Protein AF-A0A9P1CQZ3-F1 (afdb_monomer)

Radius of gyration: 23.87 Å; Cα contacts (8 Å, |Δi|>4): 248; chains: 1; bounding box: 68×45×66 Å

Secondary structure (DSSP, 8-state):
------PPPPPPHHHHHHHH-TTSPPPP-HHHHHHHHHHHHHHTSTTHHHHHHHHHHHHHHHHSHHHHHHHHHHTSTTS-HHHHHHHHT--PPP-GGG-HHHHHHHHHHHGGGHHHHHHH--HHHHHH--S-TTS-----HHHHHHHHHHHHHHH-HHHHHHHHHHHHHHHHHHHHHHHHHSBTTB-HHHHHH---HHHHHHHHHHHHS-TTTT--HHHHHTTHHHHHHHHHHHHHHHHHHHHHHHS-HHHHHHHHHHHHHHHHHHHHHHHHHTGGGGSTTHHHHHHHHHH-

Organism: NCBI:txid2562237

pLDDT: mean 90.15, std 11.29, range [42.38, 98.69]

Nearest PDB structures (foldseek):
  2cmr-assembly1_A  TM=1.757E-01  e=7.231E+00  Human immunodeficiency virus 1

Sequence (292 aa):
MQADVWEPAAASEDDRTSKLFPNAFRISGLKHVCDNLCGSILAGLPQWSDLLPQLQSLDILLSAITWRERFVALCLSDRSMEDRNKVLKWGGESLTGLRWQVVSAFCREVLPFEQLLRSSWNTNRYLTAGPDSKKAFLLEETSKVHVQRISKLMASDYAWASIAMVALLSGDSDALGSWAEGCPCHPSSDIEKIVSFRAKRQAKQNAKECVFKCCRAPELACGHGLKHVVVRLVSHRATFAPYVAKAPAAKRSELLSSWEAACTKLFGHIYAKLGYWRELPWVLCTLVLFLG

Mean predicted aligned error: 6.04 Å

Foldseek 3Di:
DDDPDDDPDPDPPVVVVCVVCVPDDDAPQLLVLLQVLLVVLLVPAPCNVVLVLLLLLVLCCQVPQVNQVLLLVQQVVVPDPVLNVLSNPRPQARCPPVRLLSLLRSLQSCLVCLVVLLVRDDLCRSQPDDVDPPDRPPCPPVNVVSSVSNNVCSPALLSNLSSLLSNLLSCLSVVLSVQLQWFPVLGVVVLVPDPDPVVSVVSVVCRVVDPRGNVCLLCLLVCVSLVSSVVSLVVSVVVSVVSLVPHDPVCSVSSVVSSVSSSCSSSVSSCVSSVCCVDPPNVVVNVVVVVD

Solvent-accessible surface area (backbone atoms only — not comparable to full-atom values): 16545 Å² total; per-residue (Å²): 138,82,80,84,78,80,74,77,78,78,77,52,70,69,64,57,52,44,70,78,42,75,86,59,85,87,74,80,60,60,39,62,53,29,57,54,48,48,44,53,47,49,73,67,37,90,62,36,80,70,43,50,65,28,51,52,26,43,37,47,40,52,64,36,66,70,48,30,52,49,43,43,60,48,35,35,65,90,51,55,71,66,62,42,45,57,56,74,62,52,76,70,66,64,64,73,87,68,46,54,70,42,51,30,50,35,34,52,66,47,56,85,42,44,68,61,51,41,78,33,65,42,71,64,44,64,74,67,64,51,101,47,81,85,60,70,77,82,70,48,73,70,51,54,55,33,52,52,33,35,52,53,45,56,72,28,45,52,53,50,28,50,40,49,51,48,21,48,58,38,49,52,34,52,50,51,21,53,56,47,54,29,26,81,92,52,47,66,72,60,51,68,69,44,80,49,66,67,58,31,52,48,51,53,49,53,48,70,71,37,91,49,45,49,61,39,62,65,46,50,58,73,40,48,59,59,53,54,50,54,58,47,54,56,52,44,49,63,67,45,46,66,36,46,68,64,18,55,75,92,49,33,64,57,53,52,51,50,50,52,51,42,51,51,50,54,51,51,52,52,50,60,73,54,45,60,40,78,33,89,69,45,39,56,60,49,52,55,69,74,77,110

Structure (mmCIF, N/CA/C/O backbone):
data_AF-A0A9P1CQZ3-F1
#
_entry.id   AF-A0A9P1CQZ3-F1
#
loop_
_atom_site.group_PDB
_atom_site.id
_atom_site.type_symbol
_atom_site.label_atom_id
_atom_site.label_alt_id
_atom_site.label_comp_id
_atom_site.label_asym_id
_atom_site.lab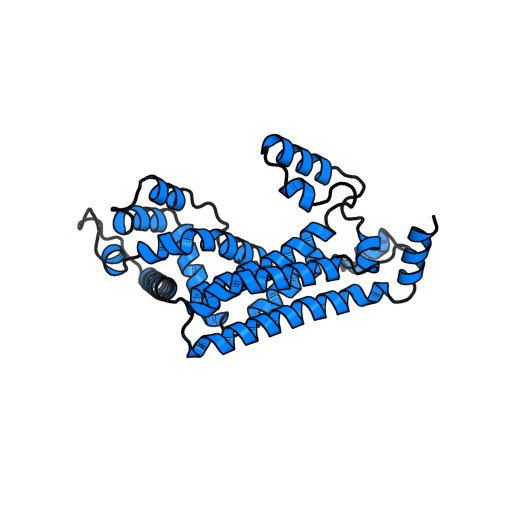el_entity_id
_atom_site.label_seq_id
_atom_site.pdbx_PDB_ins_code
_atom_site.Cartn_x
_atom_site.Cartn_y
_atom_site.Cartn_z
_atom_site.occupancy
_atom_site.B_iso_or_equiv
_atom_site.auth_seq_id
_atom_site.auth_comp_id
_atom_site.auth_asym_id
_atom_site.auth_atom_id
_atom_site.pdbx_PDB_model_num
ATOM 1 N N . MET A 1 1 ? -40.051 8.332 -36.885 1.00 46.19 1 MET A N 1
ATOM 2 C CA . MET A 1 1 ? -38.710 8.363 -37.504 1.00 46.19 1 MET A CA 1
ATOM 3 C C . MET A 1 1 ? -37.745 8.914 -36.468 1.00 46.19 1 MET A C 1
ATOM 5 O O . MET A 1 1 ? -37.743 10.114 -36.242 1.00 46.19 1 MET A O 1
ATOM 9 N N . GLN A 1 2 ? -37.031 8.038 -35.761 1.00 42.38 2 GLN A N 1
ATOM 10 C CA . GLN A 1 2 ? -35.882 8.427 -34.940 1.00 42.38 2 GLN A CA 1
ATOM 11 C C . GLN A 1 2 ? -34.656 8.363 -35.851 1.00 42.38 2 GLN A C 1
ATOM 13 O O . GLN A 1 2 ? -34.467 7.366 -36.541 1.00 42.38 2 GLN A O 1
ATOM 18 N N . ALA A 1 3 ? -33.906 9.459 -35.929 1.00 56.69 3 ALA A N 1
ATOM 1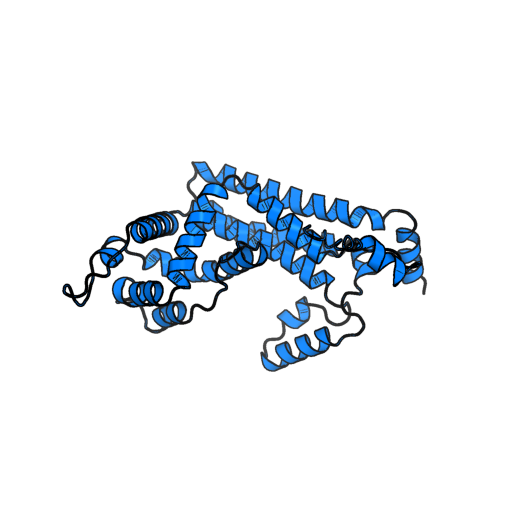9 C CA . ALA A 1 3 ? -32.655 9.504 -36.668 1.00 56.69 3 ALA A CA 1
ATOM 20 C C . ALA A 1 3 ? -31.572 8.834 -35.815 1.00 56.69 3 ALA A C 1
ATOM 22 O O . ALA A 1 3 ? -31.279 9.313 -34.719 1.00 56.69 3 ALA A O 1
ATOM 23 N N . ASP A 1 4 ? -31.011 7.733 -36.313 1.00 58.69 4 ASP A N 1
ATOM 24 C CA . ASP A 1 4 ? -29.812 7.117 -35.748 1.00 58.69 4 ASP A CA 1
ATOM 25 C C . ASP A 1 4 ? -28.651 8.108 -35.862 1.00 58.69 4 ASP A C 1
ATOM 27 O O . ASP A 1 4 ? -28.178 8.436 -36.954 1.00 58.69 4 ASP A O 1
ATOM 31 N N . VAL A 1 5 ? -28.209 8.619 -34.716 1.00 64.69 5 VAL A N 1
ATOM 32 C CA . VAL A 1 5 ? -26.985 9.409 -34.612 1.00 64.69 5 VAL A CA 1
ATOM 33 C C . VAL A 1 5 ? -25.824 8.422 -34.648 1.00 64.69 5 VAL A C 1
ATOM 35 O O . VAL A 1 5 ? -25.563 7.714 -33.679 1.00 64.69 5 VAL A O 1
ATOM 38 N N . TRP A 1 6 ? -25.144 8.347 -35.790 1.00 65.75 6 TRP A N 1
ATOM 39 C CA . TRP A 1 6 ? -23.925 7.559 -35.929 1.00 65.75 6 TRP A CA 1
ATOM 40 C C . TRP A 1 6 ? -22.788 8.256 -35.174 1.00 65.75 6 TRP A C 1
ATOM 42 O O . TRP A 1 6 ? -22.202 9.221 -35.666 1.00 65.75 6 TRP A O 1
ATOM 52 N N . GLU A 1 7 ? -22.485 7.789 -33.962 1.00 60.22 7 GLU A N 1
ATOM 53 C CA . GLU A 1 7 ? -21.254 8.177 -33.276 1.00 60.22 7 GLU A CA 1
ATOM 54 C C . GLU A 1 7 ? -20.067 7.457 -33.936 1.00 60.22 7 GLU A C 1
ATOM 56 O O . GLU A 1 7 ? -20.041 6.221 -33.980 1.00 60.22 7 GLU A O 1
ATOM 61 N N . PRO A 1 8 ? -19.076 8.189 -34.480 1.00 65.00 8 PRO A N 1
ATOM 62 C CA . PRO A 1 8 ? -17.890 7.565 -35.039 1.00 65.00 8 PRO A CA 1
ATOM 63 C C . PRO A 1 8 ? -17.145 6.828 -33.926 1.00 65.00 8 PRO A C 1
ATOM 65 O O . PRO A 1 8 ? -16.844 7.401 -32.877 1.00 65.00 8 PRO A O 1
ATOM 68 N N . ALA A 1 9 ? -16.839 5.551 -34.165 1.00 72.06 9 ALA A N 1
ATOM 69 C CA . ALA A 1 9 ? -16.063 4.738 -33.241 1.00 72.06 9 ALA A CA 1
ATOM 70 C C . ALA A 1 9 ? -14.761 5.470 -32.896 1.00 72.06 9 ALA A C 1
ATOM 72 O O . ALA A 1 9 ? -13.983 5.826 -33.786 1.00 72.06 9 ALA A O 1
ATOM 73 N N . ALA A 1 10 ? -14.542 5.726 -31.605 1.00 66.25 10 ALA A N 1
ATOM 74 C CA . ALA A 1 10 ? -13.329 6.374 -31.137 1.00 66.25 10 ALA A CA 1
ATOM 75 C C . ALA A 1 10 ? -12.116 5.587 -31.654 1.00 66.25 10 ALA A C 1
ATOM 77 O O . ALA A 1 10 ? -11.981 4.393 -31.379 1.00 66.25 10 ALA A O 1
ATOM 78 N N . ALA A 1 11 ? -11.256 6.248 -32.433 1.00 65.62 11 ALA A N 1
ATOM 79 C CA . ALA A 1 11 ? -10.021 5.646 -32.917 1.00 65.62 11 ALA A CA 1
ATOM 80 C C . ALA A 1 11 ? -9.235 5.082 -31.725 1.00 65.62 11 ALA A C 1
ATOM 82 O O . ALA A 1 11 ? -9.088 5.765 -30.705 1.00 65.62 11 ALA A O 1
ATOM 83 N N . SER A 1 12 ? -8.744 3.845 -31.847 1.00 77.31 12 SER A N 1
ATOM 84 C CA . SER A 1 12 ? -7.963 3.214 -30.784 1.00 77.31 12 SER A CA 1
ATOM 85 C C . SER A 1 12 ? -6.744 4.079 -30.440 1.00 77.31 12 SER A C 1
ATOM 87 O O . SER A 1 12 ? -6.181 4.756 -31.306 1.00 77.31 12 SER A O 1
ATOM 89 N N . GLU A 1 13 ? -6.311 4.079 -29.174 1.00 68.12 13 GLU A N 1
ATOM 90 C CA . GLU A 1 13 ? -5.087 4.795 -28.769 1.00 68.12 13 GLU A CA 1
ATOM 91 C C . GLU A 1 13 ? -3.880 4.395 -29.632 1.00 68.12 13 GLU A C 1
ATOM 93 O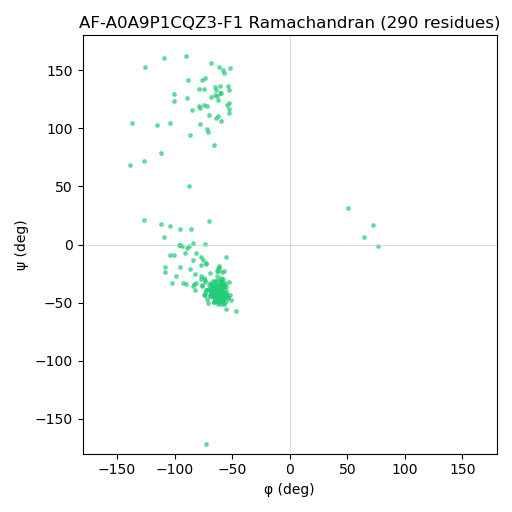 O . GLU A 1 13 ? -3.030 5.230 -29.951 1.00 68.12 13 GLU A O 1
ATOM 98 N N . ASP A 1 14 ? -3.854 3.144 -30.094 1.00 70.75 14 ASP A N 1
ATOM 99 C CA . ASP A 1 14 ? -2.837 2.635 -31.005 1.00 70.75 14 ASP A CA 1
ATOM 100 C C . ASP A 1 14 ? -2.787 3.376 -32.344 1.00 70.75 14 ASP A C 1
ATOM 102 O O . ASP A 1 14 ? -1.683 3.638 -32.830 1.00 70.75 14 ASP A O 1
ATOM 106 N N . ASP A 1 15 ? -3.939 3.754 -32.906 1.00 76.50 15 ASP A N 1
ATOM 107 C CA . ASP A 1 15 ? -4.033 4.486 -34.175 1.00 76.50 15 ASP A CA 1
ATOM 108 C C . ASP A 1 15 ? -3.704 5.980 -34.015 1.00 76.50 15 ASP A C 1
ATOM 110 O O . ASP A 1 15 ? -3.203 6.639 -34.927 1.00 76.50 15 ASP A O 1
ATOM 114 N N . ARG A 1 16 ? -3.931 6.542 -32.823 1.00 71.69 16 ARG A N 1
ATOM 115 C CA . ARG A 1 16 ? -3.538 7.928 -32.517 1.00 71.69 16 ARG A CA 1
ATOM 116 C C . ARG A 1 16 ? -2.028 8.054 -32.332 1.00 71.69 16 ARG A C 1
ATOM 118 O O . ARG A 1 16 ? -1.422 9.002 -32.827 1.00 71.69 16 ARG A O 1
ATOM 125 N N . THR A 1 17 ? -1.415 7.095 -31.643 1.00 70.19 17 THR A N 1
ATOM 126 C CA . THR A 1 17 ? 0.014 7.149 -31.302 1.00 70.19 17 THR A CA 1
ATOM 127 C C . THR A 1 17 ? 0.904 6.814 -32.502 1.00 70.19 17 THR A C 1
ATOM 129 O O . THR A 1 17 ? 1.963 7.418 -32.664 1.00 70.19 17 THR A O 1
ATOM 132 N N . SER A 1 18 ? 0.468 5.901 -33.384 1.00 74.38 18 SER A N 1
ATOM 133 C CA . SER A 1 18 ? 1.173 5.583 -34.641 1.00 74.38 18 SER A CA 1
ATOM 134 C C . SER A 1 18 ? 1.273 6.785 -35.584 1.00 74.38 18 SER A C 1
ATOM 136 O O . SER A 1 18 ? 2.289 6.939 -36.255 1.00 74.38 18 SER A O 1
ATOM 138 N N . LYS A 1 19 ? 0.260 7.659 -35.612 1.00 79.62 19 LYS A N 1
ATOM 139 C CA . LYS A 1 19 ? 0.247 8.853 -36.472 1.00 79.62 19 LYS A CA 1
ATOM 140 C C . LYS A 1 19 ? 1.192 9.952 -35.991 1.00 79.62 19 LYS A C 1
ATOM 142 O O . LYS A 1 19 ? 1.742 10.671 -36.817 1.00 79.62 19 LYS A O 1
ATOM 147 N N . LEU A 1 20 ? 1.391 10.084 -34.676 1.00 78.56 20 LEU A N 1
ATOM 148 C CA . LEU A 1 20 ? 2.258 11.122 -34.104 1.00 78.56 20 LEU A CA 1
ATOM 149 C C . LEU A 1 20 ? 3.747 10.791 -34.253 1.00 78.56 20 LEU A C 1
ATOM 151 O O . LEU A 1 20 ? 4.553 11.691 -34.474 1.00 78.56 20 LEU A O 1
ATOM 155 N N . PHE A 1 21 ? 4.111 9.510 -34.152 1.00 81.69 21 PHE A N 1
ATOM 156 C CA . PHE A 1 21 ? 5.505 9.068 -34.199 1.00 81.69 21 PHE A CA 1
ATOM 157 C C . PHE A 1 21 ? 5.660 7.792 -35.041 1.00 81.69 21 PHE A C 1
ATOM 159 O O . PHE A 1 21 ? 5.968 6.729 -34.497 1.00 81.69 21 PHE A O 1
ATOM 166 N N . PRO A 1 22 ? 5.469 7.873 -36.371 1.00 82.38 22 PRO A N 1
ATOM 167 C CA . PRO A 1 22 ? 5.405 6.694 -37.241 1.00 82.38 22 PRO A CA 1
ATOM 168 C C . PRO A 1 22 ? 6.703 5.876 -37.269 1.00 82.38 22 PRO A C 1
ATOM 170 O O . PRO A 1 22 ? 6.667 4.681 -37.541 1.00 82.38 22 PRO A O 1
ATOM 173 N N . ASN A 1 23 ? 7.834 6.504 -36.939 1.00 84.69 23 ASN A N 1
ATOM 174 C CA . ASN A 1 23 ? 9.157 5.878 -36.940 1.00 84.69 23 ASN A CA 1
ATOM 175 C C . ASN A 1 23 ? 9.731 5.666 -35.527 1.00 84.69 23 ASN A C 1
ATOM 177 O O . ASN A 1 23 ? 10.899 5.309 -35.396 1.00 84.69 23 ASN A O 1
ATOM 181 N N . ALA A 1 24 ? 8.960 5.929 -34.465 1.00 85.31 24 ALA A N 1
ATOM 182 C CA . ALA A 1 24 ? 9.444 5.734 -33.101 1.00 85.31 24 ALA A CA 1
ATOM 183 C C . ALA A 1 24 ? 9.186 4.308 -32.615 1.00 85.31 24 ALA A C 1
ATOM 185 O O . ALA A 1 24 ? 8.119 3.730 -32.834 1.00 85.31 24 ALA A O 1
ATOM 186 N N . PHE A 1 25 ? 10.146 3.765 -31.871 1.00 83.44 25 PHE A N 1
ATOM 187 C CA . PHE A 1 25 ? 9.940 2.507 -31.176 1.00 83.44 25 PHE A CA 1
ATOM 188 C C . PHE A 1 25 ? 9.037 2.698 -29.955 1.00 83.44 25 PHE A C 1
ATOM 190 O O . PHE A 1 25 ? 9.226 3.606 -29.144 1.00 83.44 25 PHE A O 1
ATOM 197 N N . ARG A 1 26 ? 8.052 1.810 -29.806 1.00 84.44 26 ARG A N 1
ATOM 198 C CA . ARG A 1 26 ? 7.082 1.861 -28.709 1.00 84.44 26 ARG A CA 1
ATOM 199 C C . ARG A 1 26 ? 7.633 1.176 -27.466 1.00 84.44 26 ARG A C 1
ATOM 201 O O . ARG A 1 26 ? 7.838 -0.032 -27.464 1.00 84.44 26 ARG A O 1
ATOM 208 N N . ILE A 1 27 ? 7.825 1.942 -26.397 1.00 85.88 27 ILE A N 1
ATOM 209 C CA . ILE A 1 27 ? 8.244 1.426 -25.092 1.00 85.88 27 ILE A CA 1
ATOM 210 C C . ILE A 1 27 ? 7.019 1.331 -24.185 1.00 85.88 27 ILE A C 1
ATOM 212 O O . ILE A 1 27 ? 6.280 2.301 -24.025 1.00 85.88 27 ILE A O 1
ATOM 216 N N . SER A 1 28 ? 6.815 0.172 -23.558 1.00 87.12 28 SER A N 1
ATOM 217 C CA . SER A 1 28 ? 5.777 0.031 -22.534 1.00 87.12 28 SER A CA 1
ATOM 218 C C . SER A 1 28 ? 6.108 0.903 -21.322 1.00 87.12 28 SER A C 1
ATOM 220 O O . SER A 1 28 ? 7.197 0.804 -20.757 1.00 87.12 28 SER A O 1
ATOM 222 N N . GLY A 1 29 ? 5.155 1.727 -20.883 1.00 90.75 29 GLY A N 1
ATOM 223 C CA . GLY A 1 29 ? 5.311 2.532 -19.673 1.00 90.75 29 GLY A CA 1
ATOM 224 C C . GLY A 1 29 ? 5.430 1.642 -18.435 1.00 90.75 29 GLY A C 1
ATOM 225 O O . GLY A 1 29 ? 4.446 1.033 -18.013 1.00 90.75 29 GLY A O 1
ATOM 226 N N . LEU A 1 30 ? 6.622 1.573 -17.833 1.00 92.94 30 LEU A N 1
ATOM 227 C CA . LEU A 1 30 ? 6.886 0.655 -16.719 1.00 92.94 30 LEU A CA 1
ATOM 228 C C . LEU A 1 30 ? 5.991 0.925 -15.503 1.00 92.94 30 LEU A C 1
ATOM 230 O O . LEU A 1 30 ? 5.545 -0.019 -14.865 1.00 92.94 30 LEU A O 1
ATOM 234 N N . LYS A 1 31 ? 5.650 2.184 -15.218 1.00 92.19 31 LYS A N 1
ATOM 235 C CA . LYS A 1 31 ? 4.700 2.501 -14.144 1.00 92.19 31 LYS A CA 1
ATOM 236 C C . LYS A 1 31 ? 3.334 1.859 -14.359 1.00 92.19 31 LYS A C 1
ATOM 238 O O . LYS A 1 31 ? 2.815 1.226 -13.453 1.00 92.19 31 LYS A O 1
ATOM 243 N N . HIS A 1 32 ? 2.785 1.963 -15.566 1.00 91.69 32 HIS A N 1
ATOM 244 C CA . HIS A 1 32 ? 1.506 1.334 -15.887 1.00 91.69 32 HIS A CA 1
ATOM 245 C C . HIS A 1 32 ? 1.580 -0.195 -15.748 1.00 91.69 32 HIS A C 1
ATOM 247 O O . HIS A 1 32 ? 0.652 -0.826 -15.245 1.00 91.69 32 HIS A O 1
ATOM 253 N N . VAL A 1 33 ? 2.712 -0.797 -16.135 1.00 93.25 33 VAL A N 1
ATOM 254 C CA . VAL A 1 33 ? 2.971 -2.225 -15.895 1.00 93.25 33 VAL A CA 1
ATOM 255 C C . VAL A 1 33 ? 2.970 -2.538 -14.395 1.00 93.25 33 VAL A C 1
ATOM 257 O O . VAL A 1 33 ? 2.303 -3.491 -13.998 1.00 93.25 33 VAL A O 1
ATOM 260 N N . CYS A 1 34 ? 3.666 -1.748 -13.572 1.00 93.75 34 CYS A N 1
ATOM 261 C CA . CYS A 1 34 ? 3.703 -1.916 -12.118 1.00 93.75 34 CYS A CA 1
ATOM 262 C C . CYS A 1 34 ? 2.311 -1.807 -11.489 1.00 93.75 34 CYS A C 1
ATOM 264 O O . CYS A 1 34 ? 1.936 -2.680 -10.712 1.00 93.75 34 CYS A O 1
ATOM 266 N N . ASP A 1 35 ? 1.540 -0.783 -11.850 1.00 91.00 35 ASP A N 1
ATOM 267 C CA . ASP A 1 35 ? 0.212 -0.521 -11.290 1.00 91.00 35 ASP A CA 1
ATOM 268 C C . ASP A 1 35 ? -0.745 -1.695 -11.550 1.00 91.00 35 ASP A C 1
ATOM 270 O O . ASP A 1 35 ? -1.374 -2.216 -10.623 1.00 91.00 35 ASP A O 1
ATOM 274 N N . ASN A 1 36 ? -0.795 -2.172 -12.798 1.00 92.50 36 ASN A N 1
ATOM 275 C CA . ASN A 1 36 ? -1.641 -3.302 -13.191 1.00 92.50 36 ASN A CA 1
ATOM 276 C C . ASN A 1 36 ? -1.191 -4.616 -12.549 1.00 92.50 36 ASN A C 1
ATOM 278 O O . ASN A 1 36 ? -2.011 -5.416 -12.091 1.00 92.50 36 ASN A O 1
ATOM 282 N N . LEU A 1 37 ? 0.121 -4.850 -12.524 1.00 93.69 37 LEU A N 1
ATOM 283 C CA . LEU A 1 37 ? 0.703 -6.050 -11.943 1.00 93.69 37 LEU A CA 1
ATOM 284 C C . LEU A 1 37 ? 0.417 -6.133 -10.450 1.00 93.69 37 LEU A C 1
ATOM 286 O O . LEU A 1 37 ? 0.019 -7.183 -9.953 1.00 93.69 37 LEU A O 1
ATOM 290 N N . CYS A 1 38 ? 0.594 -5.022 -9.747 1.00 93.75 38 CYS A N 1
ATOM 291 C CA . CYS A 1 38 ? 0.379 -4.966 -8.320 1.00 93.75 38 CYS A CA 1
ATOM 292 C C . CYS A 1 38 ? -1.093 -5.268 -7.995 1.00 93.75 38 CYS A C 1
ATOM 294 O O . CYS A 1 38 ? -1.356 -6.206 -7.242 1.00 93.75 38 CYS A O 1
ATOM 296 N N . GLY A 1 39 ? -2.046 -4.627 -8.686 1.00 93.56 39 GLY A N 1
ATOM 297 C CA . GLY A 1 39 ? -3.473 -4.945 -8.555 1.00 93.56 39 GLY A CA 1
ATOM 298 C C . GLY A 1 39 ? -3.794 -6.433 -8.772 1.00 93.56 39 GLY A C 1
ATOM 299 O O . GLY A 1 39 ? -4.501 -7.034 -7.963 1.00 93.56 39 GLY A O 1
ATOM 300 N N . SER A 1 40 ? -3.218 -7.055 -9.807 1.00 95.19 40 SER A N 1
ATOM 301 C CA . SER A 1 40 ? -3.392 -8.489 -10.098 1.00 95.19 40 SER A CA 1
ATOM 302 C C . SER A 1 40 ? -2.815 -9.403 -9.009 1.00 95.19 40 SER A C 1
ATOM 304 O O . SER A 1 40 ? -3.463 -10.364 -8.587 1.00 95.19 40 SER A O 1
ATOM 306 N N . ILE A 1 41 ? -1.613 -9.095 -8.509 1.00 95.19 41 ILE A N 1
ATOM 307 C CA . ILE A 1 41 ? -0.957 -9.877 -7.452 1.00 95.19 41 ILE A CA 1
ATOM 308 C C . ILE A 1 41 ? -1.829 -9.924 -6.204 1.00 95.19 41 ILE A C 1
ATOM 310 O O . ILE A 1 41 ? -1.986 -10.988 -5.611 1.00 95.19 41 ILE A O 1
ATOM 314 N N . LEU A 1 42 ? -2.403 -8.788 -5.821 1.00 92.38 42 LEU A N 1
ATOM 315 C CA . LEU A 1 42 ? -3.065 -8.660 -4.530 1.00 92.38 42 LEU A CA 1
ATOM 316 C C . LEU A 1 42 ? -4.493 -9.157 -4.568 1.00 92.38 42 LEU A C 1
ATOM 318 O O . LEU A 1 42 ? -4.921 -9.796 -3.616 1.00 92.38 42 LEU A O 1
ATOM 322 N N . ALA A 1 43 ? -5.188 -8.956 -5.689 1.00 94.69 43 ALA A N 1
ATOM 323 C CA . ALA A 1 43 ? -6.453 -9.631 -5.939 1.00 94.69 43 ALA A CA 1
ATOM 324 C C . ALA A 1 43 ? -6.293 -11.163 -5.906 1.00 94.69 43 ALA A C 1
ATOM 326 O O . ALA A 1 43 ? -7.223 -11.868 -5.529 1.00 94.69 43 ALA A O 1
ATOM 327 N N . GLY A 1 44 ? -5.108 -11.672 -6.265 1.00 96.31 44 GLY A N 1
ATOM 328 C CA . GLY A 1 44 ? -4.762 -13.091 -6.198 1.00 96.31 44 GLY A CA 1
ATOM 329 C C . GLY A 1 44 ? -4.271 -13.589 -4.834 1.00 96.31 44 GLY A C 1
ATOM 330 O O . GLY A 1 44 ? -3.900 -14.760 -4.739 1.00 96.31 44 GLY A O 1
ATOM 331 N N . LEU A 1 45 ? -4.217 -12.745 -3.799 1.00 96.62 45 LEU A N 1
ATOM 332 C CA . LEU A 1 45 ? -3.814 -13.173 -2.461 1.00 96.62 45 LEU A CA 1
ATOM 333 C C . LEU A 1 45 ? -4.972 -13.891 -1.742 1.00 96.62 45 LEU A C 1
ATOM 335 O O . LEU A 1 45 ? -6.074 -13.342 -1.700 1.00 96.62 45 LEU A O 1
ATOM 339 N N . PRO A 1 46 ? -4.742 -15.056 -1.100 1.00 97.06 46 PRO A N 1
ATOM 340 C CA . PRO A 1 46 ? -5.804 -15.826 -0.437 1.00 97.06 46 PRO A CA 1
ATOM 341 C C . PRO A 1 46 ? -6.607 -15.034 0.601 1.00 97.06 46 PRO A C 1
ATOM 343 O O . PRO A 1 46 ? -7.814 -15.197 0.730 1.00 97.06 46 PRO A O 1
ATOM 346 N N . GLN A 1 47 ? -5.941 -14.141 1.325 1.00 96.62 47 GLN A N 1
ATOM 347 C CA . GLN A 1 47 ? -6.535 -13.326 2.380 1.00 96.62 47 GLN A CA 1
ATOM 348 C C . GLN A 1 47 ? -7.277 -12.080 1.883 1.00 96.62 47 GLN A C 1
ATOM 350 O O . GLN A 1 47 ? -7.879 -11.367 2.688 1.00 96.62 47 GLN A O 1
ATOM 355 N N . TRP A 1 48 ? -7.202 -11.756 0.589 1.00 96.38 48 TRP A N 1
ATOM 356 C CA . TRP A 1 48 ? -7.691 -10.476 0.076 1.00 96.38 48 TRP A CA 1
ATOM 357 C C . TRP A 1 48 ? -9.203 -10.308 0.238 1.00 96.38 48 TRP A C 1
ATOM 359 O O . TRP A 1 48 ? -9.659 -9.250 0.677 1.00 96.38 48 TRP A O 1
ATOM 369 N N . SER A 1 49 ? -9.971 -11.363 -0.050 1.00 96.31 49 SER A N 1
ATOM 370 C CA . SER A 1 49 ? -11.436 -11.360 0.058 1.00 96.31 49 SER A CA 1
ATOM 371 C C . SER A 1 49 ? -11.920 -11.034 1.471 1.00 96.31 49 SER A C 1
ATOM 373 O O . SER A 1 49 ? -12.911 -10.325 1.638 1.00 96.31 49 SER A O 1
ATOM 375 N N . ASP A 1 50 ? -11.196 -11.507 2.485 1.00 97.31 50 ASP A N 1
ATOM 376 C CA . ASP A 1 50 ? -11.518 -11.269 3.891 1.00 97.31 50 ASP A CA 1
ATOM 377 C C . ASP A 1 50 ? -10.989 -9.923 4.389 1.00 97.31 50 ASP A C 1
ATOM 379 O O . ASP A 1 50 ? -11.605 -9.288 5.253 1.00 97.31 50 ASP A O 1
ATOM 383 N N . LEU A 1 51 ? -9.833 -9.494 3.880 1.00 97.88 51 LEU A N 1
ATOM 384 C CA . LEU A 1 51 ? -9.159 -8.276 4.310 1.00 97.88 51 LEU A CA 1
ATOM 385 C C . LEU A 1 51 ? -9.846 -7.016 3.775 1.00 97.88 51 LEU A C 1
ATOM 387 O O . LEU A 1 51 ? -10.022 -6.055 4.525 1.00 97.88 51 LEU A O 1
ATOM 391 N N . LEU A 1 52 ? -10.252 -7.004 2.504 1.00 97.25 52 LEU A N 1
ATOM 392 C CA . LEU A 1 52 ? -10.771 -5.800 1.853 1.00 97.25 52 LEU A CA 1
ATOM 393 C C . LEU A 1 52 ? -11.998 -5.194 2.576 1.00 97.25 52 LEU A C 1
ATOM 395 O O . LEU A 1 52 ? -11.971 -3.996 2.867 1.00 97.25 52 LEU A O 1
ATOM 399 N N . PRO A 1 53 ? -13.028 -5.964 2.980 1.00 97.75 53 PRO A N 1
ATOM 400 C CA . PRO A 1 53 ? -14.157 -5.412 3.738 1.00 97.75 53 PRO A CA 1
ATOM 401 C C . PRO A 1 53 ? -13.765 -4.843 5.113 1.00 97.75 53 PRO A C 1
ATOM 403 O O . PRO A 1 53 ? -14.436 -3.945 5.638 1.00 97.75 53 PRO A O 1
ATOM 406 N N . GLN A 1 54 ? -12.691 -5.361 5.719 1.00 98.31 54 GLN A N 1
ATOM 407 C CA . GLN A 1 54 ? -12.152 -4.851 6.982 1.00 98.31 54 GLN A CA 1
ATOM 408 C C . GLN A 1 54 ? -11.425 -3.523 6.763 1.00 98.31 54 GLN A C 1
ATOM 410 O O . GLN A 1 54 ? -11.674 -2.579 7.510 1.00 98.31 54 GLN A O 1
ATOM 415 N N . LEU A 1 55 ? -10.616 -3.421 5.702 1.00 98.12 55 LEU A N 1
ATOM 416 C CA . LEU A 1 55 ? -9.973 -2.171 5.287 1.00 98.12 55 LEU A CA 1
ATOM 417 C C . LEU A 1 55 ? -11.000 -1.080 4.978 1.00 98.12 55 LEU A C 1
ATOM 419 O O . LEU A 1 55 ? -10.852 0.033 5.461 1.00 98.12 55 LEU A O 1
ATOM 423 N N . GLN A 1 56 ? -12.079 -1.403 4.262 1.00 97.50 56 GLN A N 1
ATOM 424 C CA . GLN A 1 56 ? -13.164 -0.452 3.990 1.00 9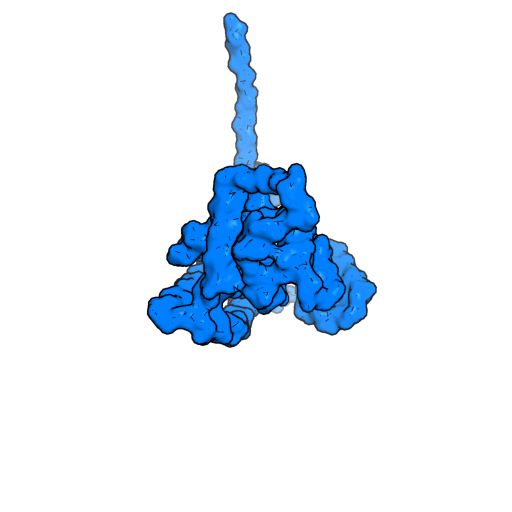7.50 56 GLN A CA 1
ATOM 425 C C . GLN A 1 56 ? -13.842 0.043 5.273 1.00 97.50 56 GLN A C 1
ATOM 427 O O . GLN A 1 56 ? -14.148 1.222 5.404 1.00 97.50 56 GLN A O 1
ATOM 432 N N . SER A 1 57 ? -14.059 -0.843 6.250 1.00 97.88 57 SER A N 1
ATOM 433 C CA . SER A 1 57 ? -14.619 -0.436 7.548 1.00 97.88 57 SER A CA 1
ATOM 434 C C . SER A 1 57 ? -13.646 0.442 8.338 1.00 97.88 57 SER A C 1
ATOM 436 O O . SER A 1 57 ? -14.070 1.389 8.995 1.00 97.88 57 SER A O 1
ATOM 438 N N . LEU A 1 58 ? -12.343 0.156 8.253 1.00 98.25 58 LEU A N 1
ATOM 439 C CA . LEU A 1 58 ? -11.314 0.991 8.863 1.00 98.25 58 LEU A CA 1
ATOM 440 C C . LEU A 1 58 ? -11.202 2.359 8.176 1.00 98.25 58 LEU A C 1
ATOM 442 O O . LEU A 1 58 ? -11.046 3.363 8.862 1.00 98.25 58 LEU A O 1
ATOM 446 N N . ASP A 1 59 ? -11.338 2.419 6.851 1.00 97.94 59 ASP A N 1
ATOM 447 C CA . ASP A 1 59 ? -11.404 3.682 6.114 1.00 97.94 59 ASP A CA 1
ATOM 448 C C . ASP A 1 59 ? -12.605 4.516 6.560 1.00 97.94 59 ASP A C 1
ATOM 450 O O . ASP A 1 59 ? -12.444 5.685 6.882 1.00 97.94 59 ASP A O 1
ATOM 454 N N . ILE A 1 60 ? -13.792 3.918 6.704 1.00 96.88 60 ILE A N 1
ATOM 455 C CA . ILE A 1 60 ? -14.963 4.630 7.242 1.00 96.88 60 ILE A CA 1
ATOM 456 C C . ILE A 1 60 ? -14.666 5.198 8.635 1.00 96.88 60 ILE A C 1
ATOM 458 O O . ILE A 1 60 ? -14.973 6.361 8.893 1.00 96.88 60 ILE A O 1
ATOM 462 N N . LEU A 1 61 ? -14.029 4.415 9.515 1.00 97.31 61 LEU A N 1
ATOM 463 C CA . LEU A 1 61 ? -13.661 4.873 10.856 1.00 97.31 61 LEU A CA 1
ATOM 464 C C . LEU A 1 61 ? -12.745 6.103 10.828 1.00 97.31 61 LEU A C 1
ATOM 466 O O . LEU A 1 61 ? -12.921 7.010 11.639 1.00 97.31 61 LEU A O 1
ATOM 470 N N . LEU A 1 62 ? -11.744 6.104 9.945 1.00 97.56 62 LEU A N 1
ATOM 471 C CA . LEU A 1 62 ? -10.686 7.112 9.924 1.00 97.56 62 LEU A CA 1
ATOM 472 C C . LEU A 1 62 ? -11.022 8.315 9.040 1.00 97.56 62 LEU A C 1
ATOM 474 O O . LEU A 1 62 ? -10.647 9.434 9.379 1.00 97.56 62 LEU A O 1
ATOM 478 N N . SER A 1 63 ? -11.733 8.119 7.936 1.00 96.25 63 SER A N 1
ATOM 479 C CA . SER A 1 63 ? -12.002 9.146 6.926 1.00 96.25 63 SER A CA 1
ATOM 480 C C . SER A 1 63 ? -13.317 9.888 7.179 1.00 96.25 63 SER A C 1
ATOM 482 O O . SER A 1 63 ? -13.391 11.093 6.931 1.00 96.25 63 SER A O 1
ATOM 484 N N . ALA A 1 64 ? -14.343 9.231 7.737 1.00 95.25 64 ALA A N 1
ATOM 485 C CA . ALA A 1 64 ? -15.591 9.908 8.085 1.00 95.25 64 ALA A CA 1
ATOM 486 C C . ALA A 1 64 ? -15.444 10.690 9.402 1.00 95.25 64 ALA A C 1
ATOM 488 O O . ALA A 1 64 ? -15.220 10.110 10.466 1.00 95.25 64 ALA A O 1
ATOM 489 N N . ILE A 1 65 ? -15.630 12.016 9.336 1.00 94.12 65 ILE A N 1
ATOM 490 C CA . ILE A 1 65 ? -15.457 12.941 10.474 1.00 94.12 65 ILE A CA 1
ATOM 491 C C . ILE A 1 65 ? -16.229 12.459 11.709 1.00 94.12 65 ILE A C 1
ATOM 493 O O . ILE A 1 65 ? -15.655 12.355 12.789 1.00 94.12 65 ILE A O 1
ATOM 497 N N . THR A 1 66 ? -17.499 12.089 11.540 1.00 92.81 66 THR A N 1
ATOM 498 C CA . THR A 1 66 ? -18.378 11.658 12.637 1.00 92.81 66 THR A CA 1
ATOM 499 C C . THR A 1 66 ? -17.891 10.383 13.330 1.00 92.81 66 THR A C 1
ATOM 501 O O . THR A 1 66 ? -17.894 10.305 14.559 1.00 92.81 66 THR A O 1
ATOM 504 N N . TRP A 1 67 ? -17.433 9.387 12.566 1.00 95.06 67 TRP A N 1
ATOM 505 C CA . TRP A 1 67 ? -16.910 8.128 13.104 1.00 95.06 67 TRP A CA 1
ATOM 506 C C . TRP A 1 67 ? -15.591 8.332 13.841 1.00 95.06 67 TRP A C 1
ATOM 508 O O . TRP A 1 67 ? -15.398 7.782 14.932 1.00 95.06 67 TRP A O 1
ATOM 518 N N . ARG A 1 68 ? -14.718 9.155 13.257 1.00 96.81 68 ARG A N 1
ATOM 519 C CA . ARG A 1 68 ? -13.404 9.497 13.792 1.00 96.81 68 ARG A CA 1
ATOM 520 C C . ARG A 1 68 ? -13.504 10.292 15.088 1.00 96.81 68 ARG A C 1
ATOM 522 O O . ARG A 1 68 ? -12.863 9.932 16.072 1.00 96.81 68 ARG A O 1
ATOM 529 N N . GLU A 1 69 ? -14.318 11.344 15.121 1.00 94.94 69 GLU A N 1
ATOM 530 C CA . GLU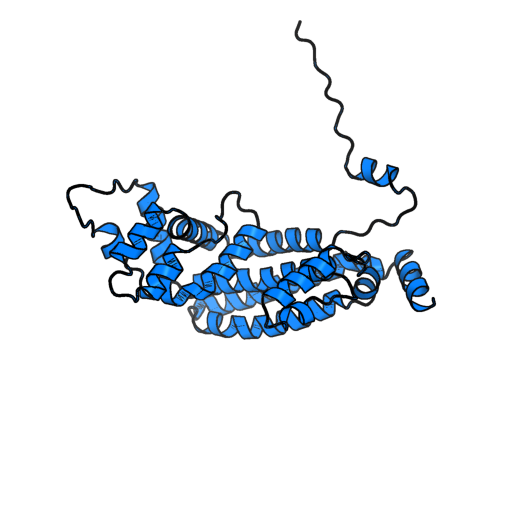 A 1 69 ? -14.540 12.150 16.328 1.00 94.94 69 GLU A CA 1
ATOM 531 C C . GLU A 1 69 ? -15.132 11.306 17.455 1.00 94.94 69 GLU A C 1
ATOM 533 O O . GLU A 1 69 ? -14.671 11.388 18.595 1.00 94.94 69 GLU A O 1
ATOM 538 N N . ARG A 1 70 ? -16.084 10.421 17.134 1.00 93.56 70 ARG A N 1
ATOM 539 C CA . ARG A 1 70 ? -16.635 9.462 18.096 1.00 93.56 70 ARG A CA 1
ATOM 540 C C . ARG A 1 70 ? -15.561 8.517 18.633 1.00 93.56 70 ARG A C 1
ATOM 542 O O . ARG A 1 70 ? -15.490 8.301 19.839 1.00 93.56 70 ARG A O 1
ATOM 549 N N . PHE A 1 71 ? -14.705 7.970 17.772 1.00 96.25 71 PHE A N 1
ATOM 550 C CA . PHE A 1 71 ? -13.603 7.105 18.204 1.00 96.25 71 PHE A CA 1
ATOM 551 C C . PHE A 1 71 ? -12.658 7.847 19.150 1.00 96.25 71 PHE A C 1
ATOM 553 O O . PHE A 1 71 ? -12.325 7.342 20.221 1.00 96.25 71 PHE A O 1
ATOM 560 N N . VAL A 1 72 ? -12.303 9.085 18.811 1.00 96.88 72 VAL A N 1
ATOM 561 C CA . VAL A 1 72 ? -11.443 9.928 19.645 1.00 96.88 72 VAL A CA 1
ATOM 562 C C . VAL A 1 72 ? -12.096 10.259 20.987 1.00 96.88 72 VAL A C 1
ATOM 564 O O . VAL A 1 72 ? -11.424 10.235 22.016 1.00 96.88 72 VAL A O 1
A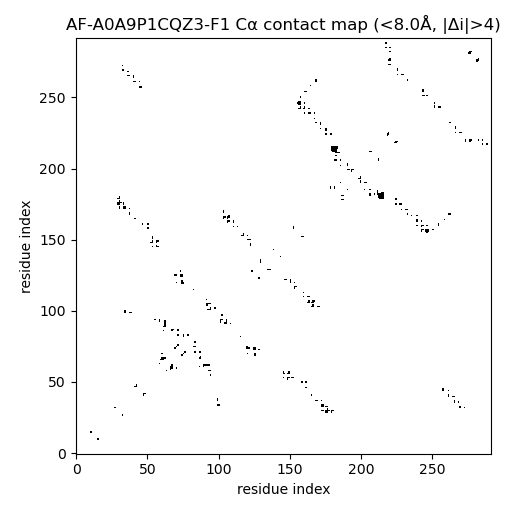TOM 567 N N . ALA A 1 73 ? -13.397 10.545 20.997 1.00 94.69 73 ALA A N 1
ATOM 568 C CA . ALA A 1 73 ? -14.130 10.871 22.213 1.00 94.69 73 ALA A CA 1
ATOM 569 C C . ALA A 1 73 ? -14.304 9.665 23.149 1.00 94.69 73 ALA A C 1
ATOM 571 O O . ALA A 1 73 ? -14.205 9.827 24.361 1.00 94.69 73 ALA A O 1
ATOM 572 N N . LEU A 1 74 ? -14.565 8.469 22.606 1.00 94.19 74 LEU A N 1
ATOM 573 C CA . LEU A 1 74 ? -14.983 7.304 23.400 1.00 94.19 74 LEU A CA 1
ATOM 574 C C . LEU A 1 74 ? -13.871 6.285 23.661 1.00 94.19 74 LEU A C 1
ATOM 576 O O . LEU A 1 74 ? -13.870 5.614 24.692 1.00 94.19 74 LEU A O 1
ATOM 580 N N . CYS A 1 75 ? -12.952 6.118 22.713 1.00 96.69 75 CYS A N 1
ATOM 581 C CA . CYS A 1 75 ? -11.909 5.092 22.757 1.00 96.69 75 CYS A CA 1
ATOM 582 C C . CYS A 1 75 ? -10.514 5.669 23.025 1.00 96.69 75 CYS A C 1
ATOM 584 O O . CYS A 1 75 ? -9.637 4.933 23.457 1.00 96.69 75 CYS A O 1
ATOM 586 N N . LEU A 1 76 ? -10.310 6.971 22.803 1.00 97.19 76 LEU A N 1
ATOM 587 C CA . LEU A 1 76 ? -9.046 7.667 23.082 1.00 97.19 76 LEU A CA 1
ATOM 588 C C . LEU A 1 76 ? -9.165 8.679 24.231 1.00 97.19 76 LEU A C 1
ATOM 590 O O . LEU A 1 76 ? -8.317 9.561 24.362 1.00 97.19 76 LEU A O 1
ATOM 594 N N . SER A 1 77 ? -10.210 8.585 25.059 1.00 95.94 77 SER A N 1
ATOM 595 C CA . SER A 1 77 ? -10.470 9.544 26.143 1.00 95.94 77 SER A CA 1
ATOM 596 C C . SER A 1 77 ? -9.347 9.605 27.184 1.00 95.94 77 SER A C 1
ATOM 598 O O . SER A 1 77 ? -9.131 10.644 27.795 1.00 95.94 77 SER A O 1
ATOM 600 N N . ASP A 1 78 ? -8.654 8.487 27.391 1.00 96.94 78 ASP A N 1
ATOM 601 C CA . ASP A 1 78 ? -7.547 8.290 28.329 1.00 96.94 78 ASP A CA 1
ATOM 602 C C . ASP A 1 78 ? -6.161 8.440 27.677 1.00 96.94 78 ASP A C 1
ATOM 604 O O . ASP A 1 78 ? -5.138 8.311 28.351 1.00 96.94 78 ASP A O 1
ATOM 608 N N . ARG A 1 79 ? -6.102 8.714 26.368 1.00 98.00 79 ARG A N 1
ATOM 609 C CA . ARG A 1 79 ? -4.846 8.909 25.636 1.00 98.00 79 ARG A CA 1
ATOM 610 C C . ARG A 1 79 ? -4.399 10.362 25.636 1.00 98.00 79 ARG A C 1
ATOM 612 O O . ARG A 1 79 ? -5.173 11.291 25.874 1.00 98.00 79 ARG A O 1
ATOM 619 N N . SER A 1 80 ? -3.119 10.549 25.325 1.00 98.06 80 SER A N 1
ATOM 620 C CA . SER A 1 80 ? -2.518 11.872 25.198 1.00 98.06 80 SER A CA 1
ATOM 621 C C . SER A 1 80 ? -3.237 12.711 24.133 1.00 98.06 80 SER A C 1
ATOM 623 O O . SER A 1 80 ? -3.752 12.195 23.136 1.00 98.06 80 SER A O 1
ATOM 625 N N . MET A 1 81 ? -3.238 14.036 24.308 1.00 97.88 81 MET A N 1
ATOM 626 C CA . MET A 1 81 ? -3.763 14.949 23.284 1.00 97.88 81 MET A CA 1
ATOM 627 C C . MET A 1 81 ? -3.010 14.822 21.955 1.00 97.88 81 MET A C 1
ATOM 629 O O . MET A 1 81 ? -3.599 15.039 20.898 1.00 97.88 81 MET A O 1
ATOM 633 N N . GLU A 1 82 ? -1.731 14.445 21.986 1.00 98.00 82 GLU A N 1
ATOM 634 C CA . GLU A 1 82 ? -0.948 14.188 20.780 1.00 98.00 82 GLU A CA 1
ATOM 635 C C . GLU A 1 82 ? -1.514 13.004 19.987 1.00 98.00 82 GLU A C 1
ATOM 637 O O . GLU A 1 82 ? -1.771 13.142 18.793 1.00 98.00 82 GLU A O 1
ATOM 642 N N . ASP A 1 83 ? -1.786 11.873 20.641 1.00 98.19 83 ASP A N 1
ATOM 643 C CA . ASP A 1 83 ? -2.332 10.683 19.979 1.00 98.19 83 ASP A CA 1
ATOM 644 C C . ASP A 1 83 ? -3.740 10.923 19.433 1.00 98.19 83 ASP A C 1
ATOM 646 O O . ASP A 1 83 ? -4.056 10.539 18.305 1.00 98.19 83 ASP A O 1
ATOM 650 N N . ARG A 1 84 ? -4.571 11.646 20.193 1.00 98.19 84 ARG A N 1
ATOM 651 C CA . ARG A 1 84 ? -5.886 12.103 19.726 1.00 98.19 84 ARG A CA 1
ATOM 652 C C . ARG A 1 84 ? -5.753 12.976 18.477 1.00 98.19 84 ARG A C 1
ATOM 654 O O . ARG A 1 84 ? -6.475 12.767 17.505 1.00 98.19 84 ARG A O 1
ATOM 661 N N . ASN A 1 85 ? -4.800 13.909 18.472 1.00 98.00 85 ASN A N 1
ATOM 662 C CA . ASN A 1 85 ? -4.536 14.785 17.332 1.00 98.00 85 ASN A CA 1
ATOM 663 C C . ASN A 1 85 ? -3.993 14.032 16.114 1.00 98.00 85 ASN A C 1
ATOM 665 O O . ASN A 1 85 ? -4.357 14.394 14.999 1.00 98.00 85 ASN A O 1
ATOM 669 N N . LYS A 1 86 ? -3.159 12.996 16.295 1.00 97.56 86 LYS A N 1
ATOM 670 C CA . LYS A 1 86 ? -2.695 12.140 15.188 1.00 97.56 86 LYS A CA 1
ATOM 671 C C . LYS A 1 86 ? -3.883 11.527 14.451 1.00 97.56 86 LYS A C 1
ATOM 673 O O . LYS A 1 86 ? -3.927 11.580 13.228 1.00 97.56 86 LYS A O 1
ATOM 678 N N . VAL A 1 87 ? -4.859 11.003 15.195 1.00 97.69 87 VAL A N 1
ATOM 679 C CA . VAL A 1 87 ? -6.064 10.401 14.612 1.00 97.69 87 VAL A CA 1
ATOM 680 C C . VAL A 1 87 ? -6.984 11.461 14.013 1.00 97.69 87 VAL A C 1
ATOM 682 O O . VAL A 1 87 ? -7.385 11.303 12.870 1.00 97.69 87 VAL A O 1
ATOM 685 N N . LEU A 1 88 ? -7.276 12.564 14.715 1.00 97.44 88 LEU A N 1
ATOM 686 C CA . LEU A 1 88 ? -8.131 13.651 14.198 1.00 97.44 88 LEU A CA 1
ATOM 687 C C . LEU A 1 88 ? -7.597 14.275 12.903 1.00 97.44 88 LEU A C 1
ATOM 689 O O . LEU A 1 88 ? -8.384 14.666 12.044 1.00 97.44 88 LEU A O 1
ATOM 693 N N . LYS A 1 89 ? -6.270 14.354 12.768 1.00 96.94 89 LYS A N 1
ATOM 694 C CA . LYS A 1 89 ? -5.579 14.858 11.576 1.00 96.94 89 LYS A CA 1
ATOM 695 C C . LYS A 1 89 ? -5.362 13.783 10.510 1.00 96.94 89 LYS A C 1
ATOM 697 O O . LYS A 1 89 ? -4.579 14.020 9.592 1.00 96.94 89 LYS A O 1
ATOM 702 N N . TRP A 1 90 ? -6.021 12.624 10.614 1.00 96.69 90 TRP A N 1
ATOM 703 C CA . TRP A 1 90 ? -6.017 11.628 9.548 1.00 96.69 90 TRP A CA 1
ATOM 704 C C . TRP A 1 90 ? -6.437 12.284 8.229 1.00 96.69 90 TRP A C 1
ATOM 706 O O . TRP A 1 90 ? -7.550 12.802 8.101 1.00 96.69 90 TRP A O 1
ATOM 716 N N . GLY A 1 91 ? -5.511 12.278 7.275 1.00 93.31 91 GLY A N 1
ATOM 717 C CA . GLY A 1 91 ? -5.666 12.870 5.949 1.00 93.31 91 GLY A CA 1
ATOM 718 C C . GLY A 1 91 ? -5.355 11.882 4.834 1.00 93.31 91 GLY A C 1
ATOM 719 O O . GLY A 1 91 ? -5.016 12.318 3.738 1.00 93.31 91 GLY A O 1
ATOM 720 N N . GLY A 1 92 ? -5.412 10.582 5.136 1.00 91.25 92 GLY A N 1
ATOM 721 C CA . GLY A 1 92 ? -5.177 9.549 4.142 1.00 91.25 92 GLY A CA 1
ATOM 722 C C . GLY A 1 92 ? -6.277 9.495 3.094 1.00 91.25 92 GLY A C 1
ATOM 723 O O . GLY A 1 92 ? -7.403 9.948 3.321 1.00 91.25 92 GLY A O 1
ATOM 724 N N . GLU A 1 93 ? -5.935 8.957 1.927 1.00 90.88 93 GLU A N 1
ATOM 725 C CA . GLU A 1 93 ? -6.890 8.800 0.833 1.00 90.88 93 GLU A CA 1
ATOM 726 C C . GLU A 1 93 ? -7.998 7.813 1.221 1.00 90.88 93 GLU A C 1
ATOM 728 O O . GLU A 1 93 ? -7.735 6.738 1.763 1.00 90.88 93 GLU A O 1
ATOM 733 N N . SER A 1 94 ? -9.250 8.169 0.921 1.00 94.44 94 SER A N 1
ATOM 734 C CA . SER A 1 94 ? -10.378 7.267 1.148 1.00 94.44 94 SER A CA 1
ATOM 735 C C . SER A 1 94 ? -10.423 6.182 0.080 1.00 94.44 94 SER A C 1
ATOM 737 O O . SER A 1 94 ? -10.255 6.459 -1.108 1.00 94.44 94 SER A O 1
ATOM 739 N N . LEU A 1 95 ? -10.763 4.957 0.485 1.00 95.38 95 LEU A N 1
ATOM 740 C CA . LEU A 1 95 ? -10.846 3.761 -0.360 1.00 95.38 95 LEU A CA 1
ATOM 741 C C . LEU A 1 95 ? -12.023 3.780 -1.361 1.00 95.38 95 LEU A C 1
ATOM 743 O O . LEU A 1 95 ? -12.429 2.738 -1.885 1.00 95.38 95 LEU A O 1
ATOM 747 N N . THR A 1 96 ? -12.578 4.955 -1.664 1.00 91.12 96 THR A N 1
ATOM 748 C CA . THR A 1 96 ? -13.593 5.145 -2.705 1.00 91.12 96 THR A CA 1
ATOM 749 C C . THR A 1 96 ? -13.070 4.723 -4.083 1.00 91.12 96 THR A C 1
ATOM 751 O O . THR A 1 96 ? -11.976 5.092 -4.505 1.00 91.12 96 THR A O 1
ATOM 754 N N . GLY A 1 97 ? -13.850 3.911 -4.802 1.00 88.38 97 GLY A N 1
ATOM 755 C CA . GLY A 1 97 ? -13.514 3.454 -6.156 1.00 88.38 97 GLY A CA 1
ATOM 756 C C . GLY A 1 97 ? -12.453 2.351 -6.247 1.00 88.38 97 GLY A C 1
ATOM 757 O O . GLY A 1 97 ? -12.174 1.904 -7.355 1.00 88.38 97 GLY A O 1
ATOM 758 N N . LEU A 1 98 ? -11.887 1.895 -5.118 1.00 89.44 98 LEU A N 1
ATOM 759 C CA . LEU A 1 98 ? -10.991 0.729 -5.028 1.00 89.44 98 LEU A CA 1
ATOM 760 C C . LEU A 1 98 ? -9.823 0.727 -6.029 1.00 89.44 98 LEU A C 1
ATOM 762 O O . LEU A 1 98 ? -9.354 -0.330 -6.455 1.00 89.44 98 LEU A O 1
ATOM 766 N N . ARG A 1 99 ? -9.320 1.913 -6.393 1.00 91.88 99 ARG A N 1
ATOM 767 C CA . ARG A 1 99 ? -8.094 2.013 -7.186 1.00 91.88 99 ARG A CA 1
ATOM 768 C C . ARG A 1 99 ? -6.943 1.457 -6.368 1.00 91.88 99 ARG A C 1
ATOM 770 O O . ARG A 1 99 ? -6.772 1.799 -5.201 1.00 91.88 99 ARG A O 1
ATOM 777 N N . TRP A 1 100 ? -6.146 0.605 -6.988 1.00 91.62 100 TRP A N 1
ATOM 778 C CA . TRP A 1 100 ? -5.116 -0.129 -6.275 1.00 91.62 100 TRP A CA 1
ATOM 779 C C . TRP A 1 100 ? -4.083 0.799 -5.598 1.00 91.62 100 TRP A C 1
ATOM 781 O O . TRP A 1 100 ? -3.729 0.585 -4.439 1.00 91.62 100 TRP A O 1
ATOM 791 N N . GLN A 1 101 ? -3.685 1.887 -6.260 1.00 91.94 101 GLN A N 1
ATOM 792 C CA . GLN A 1 101 ? -2.775 2.892 -5.700 1.00 91.94 101 GLN A CA 1
ATOM 793 C C . GLN A 1 101 ? -3.315 3.498 -4.392 1.00 91.94 101 GLN A C 1
ATOM 795 O O . GLN A 1 101 ? -2.554 3.715 -3.452 1.00 91.94 101 GLN A O 1
ATOM 800 N N . VAL A 1 102 ? -4.634 3.695 -4.309 1.00 94.50 102 VAL A N 1
ATOM 801 C CA . VAL A 1 102 ? -5.315 4.227 -3.120 1.00 94.50 102 VAL A CA 1
ATOM 802 C C . VAL A 1 102 ? -5.269 3.208 -1.983 1.00 94.50 102 VAL A C 1
ATOM 804 O O . VAL A 1 102 ? -4.933 3.549 -0.852 1.00 94.50 102 VAL A O 1
ATOM 807 N N . VAL A 1 103 ? -5.536 1.928 -2.273 1.00 95.62 103 VAL A N 1
ATOM 808 C CA . VAL A 1 103 ? -5.468 0.871 -1.248 1.00 95.62 103 VAL A CA 1
ATOM 809 C C . VAL A 1 103 ? -4.044 0.697 -0.723 1.00 95.62 103 VAL A C 1
ATOM 811 O O . VAL A 1 103 ? -3.826 0.582 0.481 1.00 95.62 103 VAL A O 1
ATOM 814 N N . SER A 1 104 ? -3.066 0.727 -1.623 1.00 94.06 104 SER A N 1
ATOM 815 C CA . SER A 1 104 ? -1.647 0.712 -1.288 1.00 94.06 104 SER A CA 1
ATOM 816 C C . SER A 1 104 ? -1.249 1.868 -0.362 1.00 94.06 104 SER A C 1
ATOM 818 O O . SER A 1 104 ? -0.632 1.635 0.684 1.00 94.06 104 SER A O 1
ATOM 820 N N . ALA A 1 105 ? -1.610 3.101 -0.733 1.00 94.62 105 ALA A N 1
ATOM 821 C CA . ALA A 1 105 ? -1.330 4.295 0.055 1.00 94.62 105 ALA A CA 1
ATOM 822 C C . ALA A 1 105 ? -1.963 4.190 1.447 1.00 94.62 105 ALA A C 1
ATOM 824 O O . ALA A 1 105 ? -1.255 4.316 2.447 1.00 94.62 105 ALA A O 1
ATOM 825 N N . PHE A 1 106 ? -3.243 3.820 1.508 1.00 97.31 106 PHE A N 1
ATOM 826 C CA . PHE A 1 106 ? -3.965 3.603 2.757 1.00 97.31 106 PHE A CA 1
ATOM 827 C C . PHE A 1 106 ? -3.266 2.580 3.666 1.00 97.31 106 PHE A C 1
ATOM 829 O O . PHE A 1 106 ? -3.033 2.851 4.844 1.00 97.31 106 PHE A O 1
ATOM 836 N N . CYS A 1 107 ? -2.869 1.416 3.134 1.00 97.69 107 CYS A N 1
ATOM 837 C CA . CYS A 1 107 ? -2.173 0.392 3.918 1.00 97.69 107 CYS A CA 1
ATOM 838 C C . CYS A 1 107 ? -0.832 0.893 4.481 1.00 97.69 107 CYS A C 1
ATOM 840 O O . CYS A 1 107 ? -0.501 0.582 5.623 1.00 97.69 107 CYS A O 1
ATOM 842 N N . ARG A 1 108 ? -0.061 1.681 3.724 1.00 96.69 108 ARG A N 1
ATOM 843 C CA . ARG A 1 108 ? 1.198 2.265 4.223 1.00 96.69 108 ARG A CA 1
ATOM 844 C C . ARG A 1 108 ? 0.970 3.311 5.305 1.00 96.69 108 ARG A C 1
ATOM 846 O O . ARG A 1 108 ? 1.722 3.352 6.274 1.00 96.69 108 ARG A O 1
ATOM 853 N N . GLU A 1 109 ? -0.047 4.145 5.140 1.00 96.94 109 GLU A N 1
ATOM 854 C CA . GLU A 1 109 ? -0.350 5.231 6.070 1.00 96.94 109 GLU A CA 1
ATOM 855 C C . GLU A 1 109 ? -0.960 4.734 7.378 1.00 96.94 109 GLU A C 1
ATOM 857 O O . GLU A 1 109 ? -0.718 5.331 8.425 1.00 96.94 109 GLU A O 1
ATOM 862 N N . VAL A 1 110 ? -1.704 3.626 7.348 1.00 98.00 110 VAL A N 1
ATOM 863 C CA . VAL A 1 110 ? -2.368 3.088 8.541 1.00 98.00 110 VAL A CA 1
ATOM 864 C C . VAL A 1 110 ? -1.447 2.243 9.426 1.00 98.00 110 VAL A C 1
ATOM 866 O O . VAL A 1 110 ? -1.668 2.163 10.633 1.00 98.00 110 VAL A O 1
ATOM 869 N N . LEU A 1 111 ? -0.388 1.637 8.878 1.00 98.06 111 LEU A N 1
ATOM 870 C CA . LEU A 1 111 ? 0.543 0.794 9.647 1.00 98.06 111 LEU A CA 1
ATOM 871 C C . LEU A 1 111 ? 1.217 1.518 10.826 1.00 98.06 111 LEU A C 1
ATOM 873 O O . LEU A 1 111 ? 1.227 0.954 11.920 1.00 98.06 111 LEU A O 1
ATOM 877 N N . PRO A 1 112 ? 1.709 2.767 10.689 1.00 97.69 112 PRO A N 1
ATOM 878 C CA . PRO A 1 112 ? 2.209 3.544 11.826 1.00 97.69 112 PRO A CA 1
ATOM 879 C C . PRO A 1 112 ? 1.189 3.742 12.957 1.00 97.69 112 PRO A C 1
ATOM 881 O O . PRO A 1 112 ? 1.578 3.983 14.098 1.00 97.69 112 PRO A O 1
ATOM 884 N N . PHE A 1 113 ? -0.109 3.638 12.659 1.00 98.12 113 PHE A N 1
ATOM 885 C CA . PHE A 1 113 ? -1.188 3.774 13.634 1.00 98.12 113 PHE A CA 1
ATOM 886 C C . PHE A 1 113 ? -1.600 2.443 14.271 1.00 98.12 113 PHE A C 1
ATOM 888 O O . PHE A 1 113 ? -2.383 2.474 15.218 1.00 98.12 113 PHE A O 1
ATOM 895 N N . GLU A 1 114 ? -1.081 1.294 13.817 1.00 98.19 114 GLU A N 1
ATOM 896 C CA . GLU A 1 114 ? -1.493 -0.040 14.280 1.00 98.19 114 GLU A CA 1
ATOM 897 C C . GLU A 1 114 ? -1.582 -0.119 15.807 1.00 98.19 114 GLU A C 1
ATOM 899 O O . GLU A 1 114 ? -2.634 -0.429 16.364 1.00 98.19 114 GLU A O 1
ATOM 904 N N . GLN A 1 115 ? -0.483 0.184 16.501 1.00 98.19 115 GLN A N 1
ATOM 905 C CA . GLN A 1 115 ? -0.418 0.040 17.952 1.00 98.19 115 GLN A CA 1
ATOM 906 C C . GLN A 1 115 ? -1.408 0.969 18.662 1.00 98.19 115 GLN A C 1
ATOM 908 O O . GLN A 1 115 ? -2.069 0.550 19.617 1.00 98.19 115 GLN A O 1
ATOM 913 N N . LEU A 1 116 ? -1.529 2.217 18.201 1.00 98.38 116 LEU A N 1
ATOM 914 C CA . LEU A 1 116 ? -2.451 3.193 18.778 1.00 98.38 116 LEU A CA 1
ATOM 915 C C . LEU A 1 116 ? -3.903 2.744 18.587 1.00 98.38 116 LEU A C 1
ATOM 917 O O . LEU A 1 116 ? -4.665 2.726 19.552 1.00 98.38 116 LEU A O 1
ATOM 921 N N . LEU A 1 117 ? -4.265 2.333 17.369 1.00 98.50 117 LEU A N 1
ATOM 922 C CA . LEU A 1 117 ? -5.612 1.882 17.034 1.00 98.50 117 LEU A CA 1
ATOM 923 C C . LEU A 1 117 ? -5.985 0.633 17.836 1.00 98.50 117 LEU A C 1
ATOM 925 O O . LEU A 1 117 ? -7.003 0.632 18.525 1.00 98.50 117 LEU A O 1
ATOM 929 N N . ARG A 1 118 ? -5.129 -0.395 17.826 1.00 98.44 118 ARG A N 1
ATOM 930 C CA . ARG A 1 118 ? -5.393 -1.672 18.507 1.00 98.44 118 ARG A CA 1
ATOM 931 C C . ARG A 1 118 ? -5.494 -1.518 20.019 1.00 98.44 118 ARG A C 1
ATOM 933 O O . ARG A 1 118 ? -6.404 -2.069 20.625 1.00 98.44 118 ARG A O 1
ATOM 940 N N . SER A 1 119 ? -4.583 -0.761 20.629 1.00 98.19 119 SER A N 1
ATOM 941 C CA . SER A 1 119 ? -4.563 -0.595 22.089 1.00 98.19 119 SER A CA 1
ATOM 942 C C . SER A 1 119 ? -5.625 0.369 22.620 1.00 98.19 119 SER A C 1
ATOM 944 O O . SER A 1 119 ? -5.818 0.444 23.831 1.00 98.19 119 SER A O 1
ATOM 946 N N . SER A 1 120 ? -6.296 1.122 21.748 1.00 98.31 120 SER A N 1
ATOM 947 C CA . SER A 1 120 ? -7.339 2.074 22.149 1.00 98.31 120 SER A CA 1
ATOM 948 C C . SER A 1 120 ? -8.741 1.607 21.774 1.00 98.31 120 SER A C 1
ATOM 950 O O . SER A 1 120 ? -9.718 2.019 22.392 1.00 98.31 120 SER A O 1
ATOM 952 N N . TRP A 1 121 ? -8.872 0.736 20.773 1.00 98.19 121 TRP A N 1
ATOM 953 C CA . TRP A 1 121 ? -10.170 0.252 20.328 1.00 98.19 121 TRP A CA 1
ATOM 954 C C . TRP A 1 121 ? -10.905 -0.530 21.422 1.00 98.19 121 TRP A C 1
ATOM 956 O O . TRP A 1 121 ? -10.418 -1.533 21.940 1.00 98.19 121 TRP A O 1
ATOM 966 N N . ASN A 1 122 ? -12.128 -0.097 21.732 1.00 97.38 122 ASN A N 1
ATOM 967 C CA . ASN A 1 122 ? -13.025 -0.798 22.640 1.00 97.38 122 ASN A CA 1
ATOM 968 C C . ASN A 1 122 ? -14.444 -0.802 22.062 1.00 97.38 122 ASN A C 1
ATOM 970 O O . ASN A 1 122 ? -15.154 0.202 22.116 1.00 97.38 122 ASN A O 1
ATOM 974 N N . THR A 1 123 ? -14.857 -1.956 21.530 1.00 96.50 123 THR A N 1
ATOM 975 C CA . THR A 1 123 ? -16.164 -2.152 20.880 1.00 96.50 123 THR A CA 1
ATOM 976 C C . THR A 1 123 ? -17.326 -1.727 21.773 1.00 96.50 123 THR A C 1
ATOM 978 O O . THR A 1 123 ? -18.228 -1.026 21.323 1.00 96.50 123 THR A O 1
ATOM 981 N N . ASN A 1 124 ? -17.294 -2.128 23.047 1.00 94.38 124 ASN A N 1
ATOM 982 C CA . ASN A 1 124 ? -18.383 -1.861 23.979 1.00 94.38 124 ASN A CA 1
ATOM 983 C C . ASN A 1 124 ? -18.498 -0.363 24.238 1.00 94.38 124 ASN A C 1
ATOM 985 O O . ASN A 1 124 ? -19.570 0.191 24.044 1.00 94.38 124 ASN A O 1
ATOM 989 N N . ARG A 1 125 ? -17.389 0.312 24.565 1.00 93.56 125 ARG A N 1
ATOM 990 C CA . ARG A 1 125 ? -17.370 1.772 24.736 1.00 93.56 125 ARG A CA 1
ATOM 991 C C . ARG A 1 125 ? -17.856 2.495 23.487 1.00 93.56 125 ARG A C 1
ATOM 993 O O . ARG A 1 125 ? -18.670 3.402 23.601 1.00 93.56 125 ARG A O 1
ATOM 1000 N N . TYR A 1 126 ? -17.401 2.082 22.305 1.00 93.19 126 TYR A N 1
ATOM 1001 C CA . TYR A 1 126 ? -17.796 2.724 21.053 1.00 93.19 126 TYR A CA 1
ATOM 1002 C C . TYR A 1 126 ? -19.309 2.633 20.794 1.00 93.19 126 TYR A C 1
ATOM 1004 O O . TYR A 1 126 ? -19.914 3.591 20.304 1.00 93.19 126 TYR A O 1
ATOM 1012 N N . LEU A 1 127 ? -19.929 1.500 21.144 1.00 90.88 127 LEU A N 1
ATOM 1013 C CA . LEU A 1 127 ? -21.361 1.260 20.959 1.00 90.88 127 LEU A CA 1
ATOM 1014 C C . LEU A 1 127 ? -22.229 1.866 22.073 1.00 90.88 127 LEU A C 1
ATOM 1016 O O . LEU A 1 127 ? -23.294 2.397 21.770 1.00 90.88 127 LEU A O 1
ATOM 1020 N N . THR A 1 128 ? -21.797 1.810 23.336 1.00 85.00 128 THR A N 1
ATOM 1021 C CA . THR A 1 128 ? -22.650 2.134 24.496 1.00 85.00 128 THR A CA 1
ATOM 1022 C C . THR A 1 128 ? -22.463 3.544 25.050 1.00 85.00 128 THR A C 1
ATOM 1024 O O .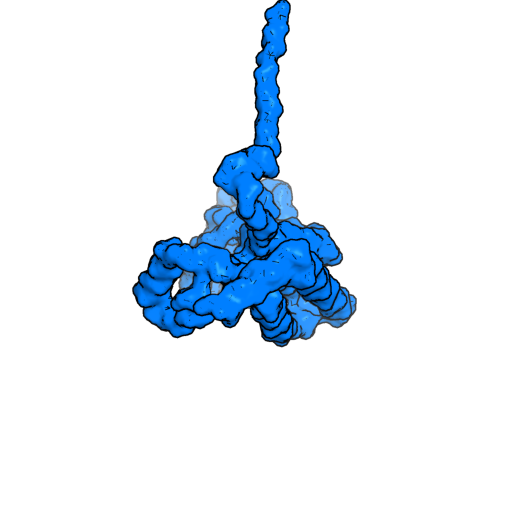 THR A 1 128 ? -23.399 4.087 25.634 1.00 85.00 128 THR A O 1
ATOM 1027 N N . ALA A 1 129 ? -21.291 4.163 24.885 1.00 71.94 129 ALA A N 1
ATOM 1028 C CA . ALA A 1 129 ? -21.003 5.454 25.499 1.00 71.94 129 ALA A CA 1
ATOM 1029 C C . ALA A 1 129 ? -21.492 6.608 24.608 1.00 71.94 129 ALA A C 1
ATOM 1031 O O . ALA A 1 129 ? -20.803 7.061 23.700 1.00 71.94 129 ALA A O 1
ATOM 1032 N N . GLY A 1 130 ? -22.705 7.095 24.859 1.00 61.81 130 GLY A N 1
ATOM 1033 C CA . GLY A 1 130 ? -23.140 8.424 24.426 1.00 61.81 130 GLY A CA 1
ATOM 1034 C C . GLY A 1 130 ? -23.052 9.391 25.612 1.00 61.81 130 GLY A C 1
ATOM 1035 O O . GLY A 1 130 ? -23.673 9.094 26.630 1.00 61.81 130 GLY A O 1
ATOM 1036 N N . PRO A 1 131 ? -22.319 10.521 25.529 1.00 50.88 131 PRO A N 1
ATOM 1037 C CA . PRO A 1 131 ? -22.273 11.518 26.610 1.00 50.88 131 PRO A CA 1
ATOM 1038 C C . PRO A 1 131 ? -23.646 12.155 26.875 1.00 50.88 131 PRO A C 1
ATOM 1040 O O . PRO A 1 131 ? -23.924 12.578 27.991 1.00 50.88 131 PRO A O 1
ATOM 1043 N N . ASP A 1 132 ? -24.529 12.118 25.876 1.00 58.06 132 ASP A N 1
ATOM 1044 C CA . ASP A 1 132 ? -25.960 12.329 26.019 1.00 58.06 132 ASP A CA 1
ATOM 1045 C C . ASP A 1 132 ? -26.683 11.034 25.646 1.00 58.06 132 ASP A C 1
ATOM 1047 O O . ASP A 1 132 ? -26.911 10.754 24.468 1.00 58.06 132 ASP A O 1
ATOM 1051 N N . SER A 1 133 ? -27.144 10.274 26.639 1.00 53.34 133 SER A N 1
ATOM 1052 C CA . SER A 1 133 ? -28.113 9.183 26.429 1.00 53.34 133 SER A CA 1
ATOM 1053 C C . SER A 1 133 ? -29.397 9.647 25.713 1.00 53.34 133 SER A C 1
ATOM 1055 O O . SER A 1 133 ? -30.195 8.824 25.274 1.00 53.34 133 SER A O 1
ATOM 1057 N N . LYS A 1 134 ? -29.588 10.966 25.560 1.00 54.66 134 LYS A N 1
ATOM 1058 C CA . LYS A 1 134 ? -30.723 11.610 24.890 1.00 54.66 134 LYS A CA 1
ATOM 1059 C C . LYS A 1 134 ? -30.562 11.782 23.376 1.00 54.66 134 LYS A C 1
ATOM 1061 O O . LYS A 1 134 ? -31.571 11.912 22.692 1.00 54.66 134 LYS A O 1
ATOM 1066 N N . LYS A 1 135 ? -29.340 11.762 22.832 1.00 57.50 135 LYS A N 1
ATOM 1067 C CA . LYS A 1 135 ? -29.108 11.705 21.379 1.00 57.50 135 LYS A CA 1
ATOM 1068 C C . LYS A 1 135 ? -28.501 10.354 21.055 1.00 57.50 135 LYS A C 1
ATOM 1070 O O . LYS A 1 135 ? -27.291 10.226 20.877 1.00 57.50 135 LYS A O 1
ATOM 1075 N N . ALA A 1 136 ? -29.361 9.338 21.007 1.00 56.97 136 ALA A N 1
ATOM 1076 C CA . ALA A 1 136 ? -28.986 8.056 20.442 1.00 56.97 136 ALA A CA 1
ATOM 1077 C C . ALA A 1 136 ? -28.419 8.327 19.046 1.00 56.97 136 ALA A C 1
ATOM 1079 O O . ALA A 1 136 ? -29.121 8.804 18.156 1.00 56.97 136 ALA A O 1
ATOM 1080 N N . PHE A 1 137 ? -27.124 8.077 18.871 1.00 64.62 137 PHE A N 1
ATOM 1081 C CA . PHE A 1 137 ? -26.580 7.927 17.537 1.00 64.62 137 PHE A CA 1
ATOM 1082 C C . PHE A 1 137 ? -27.343 6.745 16.949 1.00 64.62 137 PHE A C 1
ATOM 1084 O O . PHE A 1 137 ? -27.169 5.620 17.422 1.00 64.62 137 PHE A O 1
ATOM 1091 N N . LEU A 1 138 ? -28.264 7.022 16.025 1.00 62.94 138 LEU A N 1
ATOM 1092 C CA . LEU A 1 138 ? -29.019 6.002 15.312 1.00 62.94 138 LEU A CA 1
ATOM 1093 C C . LEU A 1 138 ? -28.010 5.241 14.458 1.00 62.94 138 LEU A C 1
ATOM 1095 O O . LEU A 1 138 ? -27.718 5.599 13.323 1.00 62.94 138 LEU A O 1
ATOM 1099 N N . LEU A 1 139 ? -27.390 4.242 15.078 1.00 67.38 139 LEU A N 1
ATOM 1100 C CA . LEU A 1 139 ? -26.469 3.333 14.433 1.00 67.38 139 LEU A CA 1
ATOM 1101 C C . LEU A 1 139 ? -27.340 2.459 13.534 1.00 67.38 139 LEU A C 1
ATOM 1103 O O . LEU A 1 139 ? -27.972 1.511 14.002 1.00 67.38 139 LEU A O 1
ATOM 1107 N N . GLU A 1 140 ? -27.420 2.828 12.258 1.00 76.25 140 GLU A N 1
ATOM 1108 C CA . GLU A 1 140 ? -28.032 1.984 11.237 1.00 76.25 140 GLU A CA 1
ATOM 1109 C C . GLU A 1 140 ? -27.413 0.580 11.290 1.00 76.25 140 GLU A C 1
ATOM 1111 O O . GLU A 1 140 ? -26.256 0.405 11.682 1.00 76.25 140 GLU A O 1
ATOM 1116 N N . GLU A 1 141 ? -28.161 -0.445 10.887 1.00 74.94 141 GLU A N 1
ATOM 1117 C CA . GLU A 1 141 ? -27.690 -1.836 10.940 1.00 74.94 141 GLU A CA 1
ATOM 1118 C C . GLU A 1 141 ? -26.369 -2.030 10.162 1.00 74.94 141 GLU A C 1
ATOM 1120 O O . GLU A 1 141 ? -25.469 -2.752 10.595 1.00 74.94 141 GLU A O 1
ATOM 1125 N N . THR A 1 142 ? -26.198 -1.276 9.073 1.00 79.88 142 THR A N 1
ATOM 1126 C CA . THR A 1 142 ? -24.956 -1.157 8.289 1.00 79.88 142 THR A CA 1
ATOM 1127 C C . THR A 1 142 ? -23.758 -0.738 9.148 1.00 79.88 142 THR A C 1
ATOM 1129 O O . THR A 1 142 ? -22.663 -1.288 9.016 1.00 79.88 142 THR A O 1
ATOM 1132 N N . SER A 1 143 ? -23.966 0.167 10.104 1.00 87.69 143 SER A N 1
ATOM 1133 C CA . SER A 1 143 ? -22.932 0.650 11.020 1.00 87.69 143 SER A CA 1
ATOM 1134 C C . SER A 1 143 ? -22.465 -0.446 11.984 1.00 87.69 143 SER A C 1
ATOM 1136 O O . SER A 1 143 ? -21.273 -0.529 12.285 1.00 87.69 143 SER A O 1
ATOM 1138 N N . LYS A 1 144 ? -23.351 -1.351 12.429 1.00 91.88 144 LYS A N 1
ATOM 1139 C CA . LYS A 1 144 ? -22.957 -2.468 13.310 1.00 91.88 144 LYS A CA 1
ATOM 1140 C C . LYS A 1 144 ? -22.009 -3.435 12.606 1.00 91.88 144 LYS A C 1
ATOM 1142 O O . LYS A 1 144 ? -21.026 -3.868 13.207 1.00 91.88 144 LYS A O 1
ATOM 1147 N N . VAL A 1 145 ? -22.264 -3.729 11.329 1.00 94.75 145 VAL A N 1
ATOM 1148 C CA . VAL A 1 145 ? -21.399 -4.597 10.512 1.00 94.75 145 VAL A CA 1
ATOM 1149 C C . VAL A 1 145 ? -19.995 -3.998 10.384 1.00 94.75 145 VAL A C 1
ATOM 1151 O O . VAL A 1 145 ? -19.003 -4.714 10.542 1.00 94.75 145 VAL A O 1
ATOM 1154 N N . HIS A 1 146 ? -19.884 -2.685 10.164 1.00 96.06 146 HIS A N 1
ATOM 1155 C CA . HIS A 1 146 ? -18.588 -2.002 10.124 1.00 96.06 146 HIS A CA 1
ATOM 1156 C C . HIS A 1 146 ? -17.854 -2.065 11.466 1.00 96.06 146 HIS A C 1
ATOM 1158 O O . HIS A 1 146 ? -16.682 -2.438 11.496 1.00 96.06 146 HIS A O 1
ATOM 1164 N N . VAL A 1 147 ? -18.542 -1.787 12.578 1.00 96.44 147 VAL A N 1
ATOM 1165 C CA . VAL A 1 147 ? -17.957 -1.887 13.927 1.00 96.44 147 VAL A CA 1
ATOM 1166 C C . VAL A 1 147 ? -17.431 -3.300 14.196 1.00 96.44 147 VAL A C 1
ATOM 1168 O O . VAL A 1 147 ? -16.300 -3.448 14.649 1.00 96.44 147 VAL A O 1
ATOM 1171 N N . GLN A 1 148 ? -18.191 -4.346 13.855 1.00 96.88 148 GLN A N 1
ATOM 1172 C CA . GLN A 1 148 ? -17.750 -5.738 14.014 1.00 96.88 148 GLN A CA 1
ATOM 1173 C C . GLN A 1 148 ? -16.493 -6.053 13.194 1.00 96.88 148 GLN A C 1
ATOM 1175 O O . GLN A 1 148 ? -15.571 -6.700 13.695 1.00 96.88 148 GLN A O 1
ATOM 1180 N N . ARG A 1 149 ? -16.429 -5.580 11.943 1.00 98.00 149 ARG A N 1
ATOM 1181 C CA . ARG A 1 149 ? -15.254 -5.754 11.075 1.00 98.00 149 ARG A CA 1
ATOM 1182 C C . ARG A 1 149 ? -14.027 -5.033 11.628 1.00 98.00 149 ARG A C 1
ATOM 1184 O O . ARG A 1 149 ? -12.950 -5.622 11.623 1.00 98.00 149 ARG A O 1
ATOM 1191 N N . ILE A 1 150 ? -14.188 -3.815 12.150 1.00 98.31 150 ILE A N 1
ATOM 1192 C CA . ILE A 1 150 ? -13.106 -3.078 12.820 1.00 98.31 150 ILE A CA 1
ATOM 1193 C C . ILE A 1 150 ? -12.632 -3.860 14.047 1.00 98.31 150 ILE A C 1
ATOM 1195 O O . ILE A 1 150 ? -11.438 -4.095 14.189 1.00 98.31 150 ILE A O 1
ATOM 1199 N N . SER A 1 151 ? -13.541 -4.335 14.901 1.00 98.31 151 SER A N 1
ATOM 1200 C CA . SER A 1 151 ? -13.170 -5.128 16.079 1.00 98.31 151 SER A CA 1
ATOM 1201 C C . SER A 1 151 ? -12.411 -6.401 15.713 1.00 98.31 151 SER A C 1
ATOM 1203 O O . SER A 1 151 ? -11.396 -6.707 16.340 1.00 98.31 151 SER A O 1
ATOM 1205 N N . LYS A 1 152 ? -12.853 -7.112 14.666 1.00 98.38 152 LYS A N 1
ATOM 1206 C CA . LYS A 1 152 ? -12.147 -8.284 14.131 1.00 98.38 152 LYS A CA 1
ATOM 1207 C C . LYS A 1 152 ? -10.741 -7.914 13.647 1.00 98.38 152 LYS A C 1
ATOM 1209 O O . LYS A 1 152 ? -9.791 -8.625 13.969 1.00 98.38 152 LYS A O 1
ATOM 1214 N N . LEU A 1 153 ? -10.604 -6.800 12.928 1.00 98.50 153 LEU A N 1
ATOM 1215 C CA . LEU A 1 153 ? -9.320 -6.307 12.431 1.00 98.50 153 LEU A CA 1
ATOM 1216 C C . LEU A 1 153 ? -8.362 -5.944 13.574 1.00 98.50 153 LEU A C 1
ATOM 1218 O O . LEU A 1 153 ? -7.214 -6.380 13.577 1.00 98.50 153 LEU A O 1
ATOM 1222 N N . MET A 1 154 ? -8.828 -5.199 14.580 1.00 98.50 154 MET A N 1
ATOM 1223 C CA . MET A 1 154 ? -8.001 -4.766 15.718 1.00 98.50 154 MET A CA 1
ATOM 1224 C C . MET A 1 154 ? -7.474 -5.942 16.551 1.00 98.50 154 MET A C 1
ATOM 1226 O O . MET A 1 154 ? -6.374 -5.870 17.105 1.00 98.50 154 MET A O 1
ATOM 1230 N N . ALA A 1 155 ? -8.227 -7.041 16.608 1.00 98.38 155 ALA A N 1
ATOM 1231 C CA . ALA A 1 155 ? -7.844 -8.252 17.326 1.00 98.38 155 ALA A CA 1
ATOM 1232 C C . ALA A 1 155 ? -6.933 -9.201 16.521 1.00 98.38 155 ALA A C 1
ATOM 1234 O O . ALA A 1 155 ? -6.369 -10.126 17.099 1.00 98.38 155 ALA A O 1
ATOM 1235 N N . SER A 1 156 ? -6.785 -9.015 15.205 1.00 98.44 156 SER A N 1
ATOM 1236 C CA . SER A 1 156 ? -6.163 -10.013 14.328 1.00 98.44 156 SER A CA 1
ATOM 1237 C C . SER A 1 156 ? -4.739 -9.646 13.908 1.00 98.44 156 SER A C 1
ATOM 1239 O O . SER A 1 156 ? -4.538 -8.863 12.981 1.00 98.44 156 SER A O 1
ATOM 1241 N N . ASP A 1 157 ? -3.734 -10.299 14.503 1.00 98.56 157 ASP A N 1
ATOM 1242 C CA . ASP A 1 157 ? -2.339 -10.187 14.039 1.00 98.56 157 ASP A CA 1
ATOM 1243 C C . ASP A 1 157 ? -2.164 -10.657 12.587 1.00 98.56 157 ASP A C 1
ATOM 1245 O O . ASP A 1 157 ? -1.335 -10.132 11.849 1.00 98.56 157 ASP A O 1
ATOM 1249 N N . TYR A 1 158 ? -2.977 -11.620 12.149 1.00 98.56 158 TYR A N 1
ATOM 1250 C CA . TYR A 1 158 ? -2.971 -12.103 10.769 1.00 98.56 158 TYR A CA 1
ATOM 1251 C C . TYR A 1 158 ? -3.458 -11.038 9.775 1.00 98.56 158 TYR A C 1
ATOM 1253 O O . TYR A 1 158 ? -2.855 -10.864 8.714 1.00 98.56 158 TYR A O 1
ATOM 1261 N N . ALA A 1 159 ? -4.512 -10.290 10.115 1.00 98.50 159 ALA A N 1
ATOM 1262 C CA . ALA A 1 159 ? -4.999 -9.211 9.262 1.00 98.50 159 ALA A CA 1
ATOM 1263 C C . ALA A 1 159 ? -3.972 -8.072 9.171 1.00 98.50 159 ALA A C 1
ATOM 1265 O O . ALA A 1 159 ? -3.664 -7.630 8.069 1.00 98.50 159 ALA A O 1
ATOM 1266 N N . TRP A 1 160 ? -3.357 -7.666 10.287 1.00 98.69 160 TRP A N 1
ATOM 1267 C CA . TRP A 1 160 ? -2.292 -6.653 10.279 1.00 98.69 160 TRP A CA 1
ATOM 1268 C C . TRP A 1 160 ? -1.033 -7.106 9.535 1.00 98.69 160 TRP A C 1
ATOM 1270 O O . TRP A 1 160 ? -0.458 -6.321 8.783 1.00 98.69 160 TRP A O 1
ATOM 1280 N N . ALA A 1 161 ? -0.651 -8.382 9.639 1.00 98.62 161 ALA A N 1
ATOM 1281 C CA . ALA A 1 161 ? 0.399 -8.940 8.791 1.00 98.62 161 ALA A CA 1
ATOM 1282 C C . ALA A 1 161 ? 0.022 -8.878 7.303 1.00 98.62 161 ALA A C 1
ATOM 1284 O O . ALA A 1 161 ? 0.846 -8.534 6.460 1.00 98.62 161 ALA A O 1
ATOM 1285 N N . SER A 1 162 ? -1.239 -9.132 6.970 1.00 98.50 162 SER A N 1
ATOM 1286 C CA . SER A 1 162 ? -1.723 -9.023 5.594 1.00 98.50 162 SER A CA 1
ATOM 1287 C C . SER A 1 162 ? -1.669 -7.580 5.073 1.00 98.50 162 SER A C 1
ATOM 1289 O O . SER A 1 162 ? -1.218 -7.363 3.951 1.00 98.50 162 SER A O 1
ATOM 1291 N N . ILE A 1 163 ? -2.037 -6.588 5.896 1.00 98.56 163 ILE A N 1
ATOM 1292 C CA . ILE A 1 163 ? -1.885 -5.154 5.583 1.00 98.56 163 ILE A CA 1
ATOM 1293 C C . ILE A 1 163 ? -0.412 -4.803 5.360 1.00 98.56 163 ILE A C 1
ATOM 1295 O O . ILE A 1 163 ? -0.087 -4.135 4.380 1.00 98.56 163 ILE A O 1
ATOM 1299 N N . ALA A 1 164 ? 0.484 -5.283 6.228 1.00 98.56 164 ALA A N 1
ATOM 1300 C CA . ALA A 1 164 ? 1.922 -5.071 6.092 1.00 98.56 164 ALA A CA 1
ATOM 1301 C C . ALA A 1 164 ? 2.461 -5.637 4.773 1.00 98.56 164 ALA A C 1
ATOM 1303 O O . ALA A 1 164 ? 3.191 -4.952 4.061 1.00 98.56 164 ALA A O 1
ATOM 1304 N N . MET A 1 165 ? 2.053 -6.850 4.397 1.00 98.44 165 MET A N 1
ATOM 1305 C CA . MET A 1 165 ? 2.448 -7.446 3.121 1.00 98.44 165 MET A CA 1
ATOM 1306 C C . MET A 1 165 ? 1.973 -6.616 1.922 1.00 98.44 165 MET A C 1
ATOM 1308 O O . MET A 1 165 ? 2.768 -6.327 1.029 1.00 98.44 165 MET A O 1
ATOM 1312 N N . VAL A 1 166 ? 0.704 -6.198 1.919 1.00 97.81 166 VAL A N 1
ATOM 1313 C CA . VAL A 1 166 ? 0.119 -5.330 0.882 1.00 97.81 166 VAL A CA 1
ATOM 1314 C C . VAL A 1 166 ? 0.906 -4.014 0.788 1.00 97.81 166 VAL A C 1
ATOM 1316 O O . VAL A 1 166 ? 1.331 -3.618 -0.296 1.00 97.81 166 VAL A O 1
ATOM 1319 N N . ALA A 1 167 ? 1.187 -3.365 1.919 1.00 97.56 167 ALA A N 1
ATOM 1320 C CA . ALA A 1 167 ? 1.953 -2.122 1.981 1.00 97.56 167 ALA A CA 1
ATOM 1321 C C . ALA A 1 167 ? 3.388 -2.267 1.436 1.00 97.56 167 ALA A C 1
ATOM 1323 O O . ALA A 1 167 ? 3.843 -1.411 0.677 1.00 97.56 167 ALA A O 1
ATOM 1324 N N . LEU A 1 168 ? 4.086 -3.352 1.776 1.00 97.44 168 LEU A N 1
ATOM 1325 C CA . LEU A 1 168 ? 5.469 -3.590 1.351 1.00 97.44 168 LEU A CA 1
ATOM 1326 C C . LEU A 1 168 ? 5.566 -3.922 -0.147 1.00 97.44 168 LEU A C 1
ATOM 1328 O O . LEU A 1 168 ? 6.310 -3.257 -0.867 1.00 97.44 168 LEU A O 1
ATOM 1332 N N . LEU A 1 169 ? 4.766 -4.878 -0.636 1.00 96.56 169 LEU A N 1
ATOM 1333 C CA . LEU A 1 169 ? 4.742 -5.273 -2.057 1.00 96.56 169 LEU A CA 1
ATOM 1334 C C . LEU A 1 169 ? 4.353 -4.104 -2.970 1.00 96.56 169 LEU A C 1
ATOM 1336 O O . LEU A 1 169 ? 4.906 -3.909 -4.056 1.00 96.56 169 LEU A O 1
ATOM 1340 N N . SER A 1 170 ? 3.395 -3.305 -2.507 1.00 95.94 170 SER A N 1
ATOM 1341 C CA . SER A 1 170 ? 2.960 -2.107 -3.208 1.00 95.94 170 SER A CA 1
ATOM 1342 C C . SER A 1 170 ? 4.021 -1.019 -3.233 1.00 95.94 170 SER A C 1
ATOM 1344 O O . SER A 1 170 ? 4.257 -0.415 -4.275 1.00 95.94 170 SER A O 1
ATOM 1346 N N . GLY A 1 171 ? 4.724 -0.826 -2.113 1.00 94.62 171 GLY A N 1
ATOM 1347 C CA . GLY A 1 171 ? 5.853 0.091 -2.023 1.00 94.62 171 GLY A CA 1
ATOM 1348 C C . GLY A 1 171 ? 6.960 -0.240 -3.019 1.00 94.62 171 GLY A C 1
ATOM 1349 O O . GLY A 1 171 ? 7.584 0.674 -3.546 1.00 94.62 171 GLY A O 1
ATOM 1350 N N . ASP A 1 172 ? 7.182 -1.518 -3.329 1.00 94.31 172 ASP A N 1
ATOM 1351 C CA . ASP A 1 172 ? 8.169 -1.924 -4.337 1.00 94.31 172 ASP A CA 1
ATOM 1352 C C . ASP A 1 172 ? 7.727 -1.627 -5.766 1.00 94.31 172 ASP A C 1
ATOM 1354 O O . ASP A 1 172 ? 8.532 -1.167 -6.579 1.00 94.31 172 ASP A O 1
ATOM 1358 N N . SER A 1 173 ? 6.443 -1.832 -6.056 1.00 94.06 173 SER A N 1
ATOM 1359 C CA . SER A 1 173 ? 5.858 -1.511 -7.361 1.00 94.06 173 SER A CA 1
ATOM 1360 C C . SER A 1 173 ? 5.887 0.001 -7.617 1.00 94.06 173 SER A C 1
ATOM 1362 O O . SER A 1 173 ? 6.356 0.442 -8.670 1.00 94.06 173 SER A O 1
ATOM 1364 N N . ASP A 1 174 ? 5.492 0.794 -6.617 1.00 92.88 174 ASP A N 1
ATOM 1365 C CA . ASP A 1 174 ? 5.506 2.258 -6.668 1.00 92.88 174 ASP A CA 1
ATOM 1366 C C . ASP A 1 174 ? 6.930 2.809 -6.756 1.00 92.88 174 ASP A C 1
ATOM 1368 O O . ASP A 1 174 ? 7.198 3.722 -7.538 1.00 92.88 174 ASP A O 1
ATOM 1372 N N . ALA A 1 175 ? 7.869 2.242 -5.990 1.00 92.38 175 ALA A N 1
ATOM 1373 C CA . ALA A 1 175 ? 9.268 2.648 -6.040 1.00 92.38 175 ALA A CA 1
ATOM 1374 C C . ALA A 1 175 ? 9.876 2.391 -7.423 1.00 92.38 175 ALA A C 1
ATOM 1376 O O . ALA A 1 175 ? 10.590 3.250 -7.939 1.00 92.38 175 ALA A O 1
ATOM 1377 N N . LEU A 1 176 ? 9.572 1.249 -8.050 1.00 93.88 176 LEU A N 1
ATOM 1378 C CA . LEU A 1 176 ? 10.034 0.959 -9.406 1.00 93.88 176 LEU A CA 1
ATOM 1379 C C . LEU A 1 176 ? 9.402 1.903 -10.436 1.00 93.88 176 LEU A C 1
ATOM 1381 O O . LEU A 1 176 ? 10.114 2.441 -11.284 1.00 93.88 176 LEU A O 1
ATOM 1385 N N . GLY A 1 177 ? 8.087 2.129 -10.350 1.00 93.38 177 GLY A N 1
ATOM 1386 C CA . GLY A 1 177 ? 7.379 3.059 -11.230 1.00 93.38 1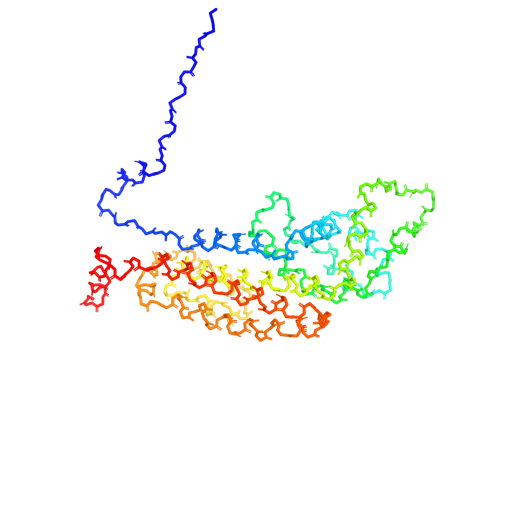77 GLY A CA 1
ATOM 1387 C C . GLY A 1 177 ? 7.928 4.482 -11.108 1.00 93.38 177 GLY A C 1
ATOM 1388 O O . GLY A 1 177 ? 8.280 5.101 -12.110 1.00 93.38 177 GLY A O 1
ATOM 1389 N N . SER A 1 178 ? 8.097 4.971 -9.878 1.00 91.69 178 SER A N 1
ATOM 1390 C CA . SER A 1 178 ? 8.671 6.290 -9.602 1.00 91.69 178 SER A CA 1
ATOM 1391 C C . SER A 1 178 ? 10.135 6.393 -10.023 1.00 91.69 178 SER A C 1
ATOM 1393 O O . SER A 1 178 ? 10.554 7.459 -10.472 1.00 91.69 178 SER A O 1
ATOM 1395 N N . TRP A 1 179 ? 10.925 5.328 -9.869 1.00 93.75 179 TRP A N 1
ATOM 1396 C CA . TRP A 1 179 ? 12.301 5.297 -10.358 1.00 93.75 179 TRP A CA 1
ATOM 1397 C C . TRP A 1 179 ? 12.326 5.443 -11.880 1.00 93.75 179 TRP A C 1
ATOM 1399 O O . TRP A 1 179 ? 13.058 6.293 -12.384 1.00 93.75 179 TRP A O 1
ATOM 1409 N N . ALA A 1 180 ? 11.480 4.691 -12.589 1.00 93.69 180 ALA A N 1
ATOM 1410 C CA . ALA A 1 180 ? 11.380 4.708 -14.047 1.00 93.69 180 ALA A CA 1
ATOM 1411 C C . ALA A 1 180 ? 10.898 6.057 -14.608 1.00 93.69 180 ALA A C 1
ATOM 1413 O O . ALA A 1 180 ? 11.380 6.488 -15.651 1.00 93.69 180 ALA A O 1
ATOM 1414 N N . GLU A 1 181 ? 9.991 6.742 -13.905 1.00 93.00 181 GLU A N 1
ATOM 1415 C CA . GLU A 1 181 ? 9.557 8.110 -14.236 1.00 93.00 181 GLU A CA 1
ATOM 1416 C C . GLU A 1 181 ? 10.587 9.191 -13.871 1.00 93.00 181 GLU A C 1
ATOM 1418 O O . GLU A 1 181 ? 10.452 10.349 -14.272 1.00 93.00 181 GLU A O 1
ATOM 1423 N N . GLY A 1 182 ? 11.595 8.845 -13.069 1.00 92.81 182 GLY A N 1
ATOM 1424 C CA . GLY A 1 182 ? 12.667 9.752 -12.680 1.00 92.81 182 GLY A CA 1
ATOM 1425 C C . GLY A 1 182 ? 13.644 10.041 -13.822 1.00 92.81 182 GLY A C 1
ATOM 1426 O O . GLY A 1 182 ? 13.446 9.645 -14.969 1.00 92.81 182 GLY A O 1
ATOM 1427 N N . CYS A 1 183 ? 14.738 10.726 -13.499 1.00 93.44 183 CYS A N 1
ATOM 1428 C CA . CYS A 1 183 ? 15.840 10.976 -14.429 1.00 93.44 183 CYS A CA 1
ATOM 1429 C C . CYS A 1 183 ? 17.176 10.509 -13.828 1.00 93.44 183 CYS A C 1
ATOM 1431 O O . CYS A 1 183 ? 17.315 10.501 -12.599 1.00 93.44 183 CYS A O 1
ATOM 1433 N N . PRO A 1 184 ? 18.172 10.142 -14.655 1.00 91.50 184 PRO A N 1
ATOM 1434 C CA . PRO A 1 184 ? 19.487 9.719 -14.169 1.00 91.50 184 PRO A CA 1
ATOM 1435 C C . PRO A 1 184 ? 20.221 10.806 -13.370 1.00 91.50 184 PRO A C 1
ATOM 1437 O O . PRO A 1 184 ? 20.897 10.491 -12.397 1.00 91.50 184 PRO A O 1
ATOM 1440 N N . CYS A 1 185 ? 20.045 12.080 -13.735 1.00 91.38 185 CYS A N 1
ATOM 1441 C CA . CYS A 1 185 ? 20.726 13.216 -13.103 1.00 91.38 185 CYS A CA 1
ATOM 1442 C C . CYS A 1 185 ? 20.147 13.639 -11.742 1.00 91.38 185 CYS A C 1
ATOM 1444 O O . CYS A 1 185 ? 20.834 14.318 -10.984 1.00 91.38 185 CYS A O 1
ATOM 1446 N N . HIS A 1 186 ? 18.919 13.225 -11.403 1.00 91.69 186 HIS A N 1
ATOM 1447 C CA . HIS A 1 186 ? 18.307 13.473 -10.092 1.00 91.69 186 HIS A CA 1
ATOM 1448 C C . HIS A 1 186 ? 17.828 12.147 -9.476 1.00 91.69 186 HIS A C 1
ATOM 1450 O O . HIS A 1 186 ? 16.623 11.869 -9.449 1.00 91.69 186 HIS A O 1
ATOM 1456 N N . PRO A 1 187 ? 18.747 11.280 -9.015 1.00 85.62 187 PRO A N 1
ATOM 1457 C CA . PRO A 1 187 ? 18.386 9.991 -8.435 1.00 85.62 187 PRO A CA 1
ATOM 1458 C C . PRO A 1 187 ? 17.498 10.168 -7.193 1.00 85.62 187 PRO A C 1
ATOM 1460 O O . PRO A 1 187 ? 17.818 10.918 -6.269 1.00 85.62 187 PRO A O 1
ATOM 1463 N N . SER A 1 188 ? 16.376 9.440 -7.149 1.00 81.69 188 SER A N 1
ATOM 1464 C CA . SER A 1 188 ? 15.377 9.550 -6.074 1.00 81.69 188 SER A CA 1
ATOM 1465 C C . SER A 1 188 ? 15.963 9.297 -4.682 1.00 81.69 188 SER A C 1
ATOM 1467 O O . SER A 1 188 ? 15.581 9.968 -3.725 1.00 81.69 188 SER A O 1
ATOM 1469 N N . SER A 1 189 ? 16.940 8.391 -4.580 1.00 77.31 189 SER A N 1
ATOM 1470 C CA . SER A 1 189 ? 17.643 8.079 -3.331 1.00 77.31 189 SER A CA 1
ATOM 1471 C C . SER A 1 189 ? 18.344 9.288 -2.723 1.00 77.31 189 SER A C 1
ATOM 1473 O O . SER A 1 189 ? 18.450 9.387 -1.504 1.00 77.31 189 SER A O 1
ATOM 1475 N N . ASP A 1 190 ? 18.827 10.214 -3.548 1.00 69.62 190 ASP A N 1
ATOM 1476 C CA . ASP A 1 190 ? 19.541 11.385 -3.048 1.00 69.62 190 ASP A CA 1
ATOM 1477 C C . ASP A 1 190 ? 18.564 12.458 -2.581 1.00 69.62 190 ASP A C 1
ATOM 1479 O O . ASP A 1 190 ? 18.795 13.087 -1.553 1.00 69.62 190 ASP A O 1
ATOM 1483 N N . ILE A 1 191 ? 17.403 12.571 -3.234 1.00 68.75 191 ILE A N 1
ATOM 1484 C CA . ILE A 1 191 ? 16.299 13.426 -2.774 1.00 68.75 191 ILE A CA 1
ATOM 1485 C C . ILE A 1 191 ? 15.770 12.955 -1.410 1.00 68.75 191 ILE A C 1
ATOM 1487 O O . ILE A 1 191 ? 15.364 13.770 -0.577 1.00 68.75 191 ILE A O 1
ATOM 1491 N N . GLU A 1 192 ? 15.756 11.646 -1.158 1.00 77.50 192 GLU A N 1
ATOM 1492 C CA . GLU A 1 192 ? 15.292 11.081 0.111 1.00 77.50 192 GLU A CA 1
ATOM 1493 C C . GLU A 1 192 ? 16.226 11.379 1.286 1.00 77.50 192 GLU A C 1
ATOM 1495 O O . GLU A 1 192 ? 15.724 11.622 2.384 1.00 77.50 192 GLU A O 1
ATOM 1500 N N . LYS A 1 193 ? 17.542 11.454 1.044 1.00 81.06 193 LYS A N 1
ATOM 1501 C CA . LYS A 1 193 ? 18.564 11.788 2.053 1.00 81.06 193 LYS A CA 1
ATOM 1502 C C . LYS A 1 193 ? 18.560 13.264 2.469 1.00 81.06 193 LYS A C 1
ATOM 1504 O O . LYS A 1 193 ? 19.153 13.611 3.488 1.00 81.06 193 LYS A O 1
ATOM 1509 N N . ILE A 1 194 ? 17.914 14.150 1.705 1.00 80.19 194 ILE A N 1
ATOM 1510 C CA . ILE A 1 194 ? 17.849 15.579 2.035 1.00 80.19 194 ILE A CA 1
ATOM 1511 C C . ILE A 1 194 ? 16.964 15.787 3.272 1.00 80.19 194 ILE A C 1
ATOM 1513 O O . ILE A 1 194 ? 15.742 15.643 3.212 1.00 80.19 194 ILE A O 1
ATOM 1517 N N . VAL A 1 195 ? 17.590 16.193 4.381 1.00 86.62 195 VAL A N 1
ATOM 1518 C CA . VAL A 1 195 ? 16.918 16.451 5.669 1.00 86.62 195 VAL A CA 1
ATOM 1519 C C . VAL A 1 195 ? 16.052 17.715 5.617 1.00 86.62 195 VAL A C 1
ATOM 1521 O O . VAL A 1 195 ? 14.954 17.754 6.169 1.00 86.62 195 VAL A O 1
ATOM 1524 N N . SER A 1 196 ? 16.517 18.762 4.928 1.00 92.75 196 SER A N 1
ATOM 1525 C CA . SER A 1 196 ? 15.788 20.031 4.837 1.00 92.75 196 SER A CA 1
ATOM 1526 C C . SER A 1 196 ? 14.555 19.903 3.943 1.00 92.75 196 SER A C 1
ATOM 1528 O O . SER A 1 196 ? 14.665 19.666 2.739 1.00 92.75 196 SER A O 1
ATOM 1530 N N . PHE A 1 197 ? 13.370 20.149 4.510 1.00 87.12 197 PHE A N 1
ATOM 1531 C CA . PHE A 1 197 ? 12.104 20.116 3.770 1.00 87.12 197 PHE A CA 1
ATOM 1532 C C . PHE A 1 197 ? 12.108 21.061 2.558 1.00 87.12 197 PHE A C 1
ATOM 1534 O O . PHE A 1 197 ? 11.662 20.686 1.471 1.00 87.12 197 PHE A O 1
ATOM 1541 N N . ARG A 1 198 ? 12.661 22.273 2.715 1.00 90.12 198 ARG A N 1
ATOM 1542 C CA . ARG A 1 198 ? 12.765 23.261 1.629 1.00 90.12 198 ARG A CA 1
ATOM 1543 C C . ARG A 1 198 ? 13.669 22.758 0.505 1.00 90.12 198 ARG A C 1
ATOM 1545 O O . ARG A 1 198 ? 13.266 22.812 -0.654 1.00 90.12 198 ARG A O 1
ATOM 1552 N N . ALA A 1 199 ? 14.842 22.225 0.847 1.00 87.94 199 ALA A N 1
ATOM 1553 C CA . ALA A 1 199 ? 15.775 21.683 -0.138 1.00 87.94 199 ALA A CA 1
ATOM 1554 C C . ALA A 1 199 ? 15.193 20.449 -0.846 1.00 87.94 199 ALA A C 1
ATOM 1556 O O . ALA A 1 199 ? 15.290 20.334 -2.063 1.00 87.94 199 ALA A O 1
ATOM 1557 N N . LYS A 1 200 ? 14.489 19.573 -0.117 1.00 88.56 200 LYS A N 1
ATOM 1558 C CA . LYS A 1 200 ? 13.800 18.410 -0.692 1.00 88.56 200 LYS A CA 1
ATOM 1559 C C . LYS A 1 200 ? 12.695 18.827 -1.663 1.00 88.56 200 LYS A C 1
ATOM 1561 O O . LYS A 1 200 ? 12.564 18.240 -2.735 1.00 88.56 200 LYS A O 1
ATOM 1566 N N . ARG A 1 201 ? 11.911 19.858 -1.322 1.00 89.12 201 ARG A N 1
ATOM 1567 C CA . ARG A 1 201 ? 10.887 20.428 -2.214 1.00 89.12 201 ARG A CA 1
ATOM 1568 C C . ARG A 1 201 ? 11.512 21.006 -3.483 1.00 89.12 201 ARG A C 1
ATOM 1570 O O . ARG A 1 201 ? 11.002 20.741 -4.566 1.00 89.12 201 ARG A O 1
ATOM 1577 N N . GLN A 1 202 ? 12.610 21.746 -3.352 1.00 91.25 202 GLN A N 1
ATOM 1578 C CA . GLN A 1 202 ? 13.330 22.306 -4.494 1.00 91.25 202 GLN A CA 1
ATOM 1579 C C . GLN A 1 202 ? 13.921 21.206 -5.386 1.00 91.25 202 GLN A C 1
ATOM 1581 O O . GLN A 1 202 ? 13.699 21.226 -6.588 1.00 91.25 202 GLN A O 1
ATOM 1586 N N . ALA A 1 203 ? 14.571 20.192 -4.811 1.00 88.94 203 ALA A N 1
ATOM 1587 C CA . ALA A 1 203 ? 15.099 19.056 -5.566 1.00 88.94 203 ALA A CA 1
ATOM 1588 C C . ALA A 1 203 ? 13.995 18.305 -6.330 1.00 88.94 203 ALA A C 1
ATOM 1590 O O . ALA A 1 203 ? 14.169 17.961 -7.497 1.00 88.94 203 ALA A O 1
ATOM 1591 N N . LYS A 1 204 ? 12.820 18.113 -5.710 1.00 89.94 204 LYS A N 1
ATOM 1592 C CA . LYS A 1 204 ? 11.642 17.554 -6.393 1.00 89.94 204 LYS A CA 1
ATOM 1593 C C . LYS A 1 204 ? 11.147 18.442 -7.535 1.00 89.94 204 LYS A C 1
ATOM 1595 O O . LYS A 1 204 ? 10.715 17.904 -8.548 1.00 89.94 204 LYS A O 1
ATOM 1600 N N . GLN A 1 205 ? 11.173 19.765 -7.377 1.00 92.00 205 GLN A N 1
ATOM 1601 C CA . GLN A 1 205 ? 10.780 20.694 -8.439 1.00 92.00 205 GLN A CA 1
ATOM 1602 C C . GLN A 1 205 ? 11.754 20.614 -9.619 1.00 92.00 205 GLN A C 1
ATOM 1604 O O . GLN A 1 205 ? 11.323 20.373 -10.741 1.00 92.00 205 GLN A O 1
ATOM 1609 N N . ASN A 1 206 ? 13.058 20.678 -9.349 1.00 91.19 206 ASN A N 1
ATOM 1610 C CA . ASN A 1 206 ? 14.098 20.557 -10.370 1.00 91.19 206 ASN A CA 1
ATOM 1611 C C . ASN A 1 206 ? 13.999 19.218 -11.122 1.00 91.19 206 ASN A C 1
ATOM 1613 O O . ASN A 1 206 ? 14.083 19.177 -12.345 1.00 91.19 206 ASN A O 1
ATOM 1617 N N . ALA A 1 207 ? 13.745 18.117 -10.407 1.00 91.62 207 ALA A N 1
ATOM 1618 C CA . ALA A 1 207 ? 13.549 16.806 -11.022 1.00 91.62 207 ALA A CA 1
ATOM 1619 C C . ALA A 1 207 ? 12.287 16.742 -11.905 1.00 91.62 207 ALA A C 1
ATOM 1621 O O . ALA A 1 207 ? 12.279 16.029 -12.907 1.00 91.62 207 ALA A O 1
ATOM 1622 N N . LYS A 1 208 ? 11.220 17.478 -11.558 1.00 91.81 208 LYS A N 1
ATOM 1623 C CA . LYS A 1 208 ? 9.997 17.567 -12.375 1.00 91.81 208 LYS A CA 1
ATOM 1624 C C . LYS A 1 208 ? 10.212 18.346 -13.670 1.00 91.81 208 LYS A C 1
ATOM 1626 O O . LYS A 1 208 ? 9.594 17.989 -14.666 1.00 91.81 208 LYS A O 1
ATOM 1631 N N . GLU A 1 209 ? 11.051 19.376 -13.631 1.00 94.06 209 GLU A N 1
ATOM 1632 C CA . GLU A 1 209 ? 11.387 20.245 -14.769 1.00 94.06 209 GLU A CA 1
ATOM 1633 C C . GLU A 1 209 ? 12.562 19.705 -15.602 1.00 94.06 209 GLU A C 1
ATOM 1635 O O . GLU A 1 209 ? 12.951 20.296 -16.606 1.00 94.06 209 GLU A O 1
ATOM 1640 N N . CYS A 1 210 ? 13.138 18.568 -15.205 1.00 93.62 210 CYS A N 1
ATOM 1641 C CA . CYS A 1 210 ? 14.269 17.981 -15.898 1.00 93.62 210 CYS A CA 1
ATOM 1642 C C . CYS A 1 210 ? 13.878 17.460 -17.289 1.00 93.62 210 CYS A C 1
ATOM 1644 O O . CYS A 1 210 ? 13.004 16.604 -17.423 1.00 93.62 210 CYS A O 1
ATOM 1646 N N . VAL A 1 211 ? 14.613 17.895 -18.315 1.00 94.56 211 VAL A N 1
ATOM 1647 C CA . VAL A 1 211 ? 14.447 17.433 -19.706 1.00 94.56 211 VAL A CA 1
ATOM 1648 C C . VAL A 1 211 ? 14.721 15.935 -19.897 1.00 94.56 211 VAL A C 1
ATOM 1650 O O . VAL A 1 211 ? 14.242 15.349 -20.858 1.00 94.56 211 VAL A O 1
ATOM 1653 N N . PHE A 1 212 ? 15.449 15.304 -18.968 1.00 92.19 212 PHE A N 1
ATOM 1654 C CA . PHE A 1 212 ? 15.756 13.867 -18.973 1.00 92.19 212 PHE A CA 1
ATOM 1655 C C . PHE A 1 212 ? 14.781 13.029 -18.130 1.00 92.19 212 PHE A C 1
ATOM 1657 O O . PHE A 1 212 ? 15.071 11.880 -17.781 1.00 92.19 212 PHE A O 1
ATOM 1664 N N . LYS A 1 213 ? 13.643 13.598 -17.722 1.00 92.31 213 LYS A N 1
ATOM 1665 C CA . LYS A 1 213 ? 12.601 12.858 -17.005 1.00 92.31 213 LYS A CA 1
ATOM 1666 C C . LYS A 1 213 ? 12.080 11.704 -17.871 1.00 92.31 213 LYS A C 1
ATOM 1668 O O . LYS A 1 213 ? 11.849 11.879 -19.062 1.00 92.31 213 LYS A O 1
ATOM 1673 N N . CYS A 1 214 ? 11.899 10.529 -17.267 1.00 91.12 214 CYS A N 1
ATOM 1674 C CA . CYS A 1 214 ? 11.552 9.272 -17.940 1.00 91.12 214 CYS A CA 1
ATOM 1675 C C . CYS A 1 214 ? 12.626 8.728 -18.910 1.00 91.12 214 CYS A C 1
ATOM 1677 O O . CYS A 1 214 ? 12.390 7.717 -19.571 1.00 91.12 214 CYS A O 1
ATOM 1679 N N . CYS A 1 215 ? 13.823 9.324 -18.988 1.00 91.38 215 CYS A N 1
ATOM 1680 C CA . CYS A 1 215 ? 14.899 8.877 -19.881 1.00 91.38 215 CYS A CA 1
ATOM 1681 C C . CYS A 1 215 ? 15.793 7.800 -19.239 1.00 91.38 215 CYS A C 1
ATOM 1683 O O . CYS A 1 215 ? 17.013 7.928 -19.241 1.00 91.38 215 CYS A O 1
ATOM 1685 N N . ARG A 1 216 ? 15.189 6.739 -18.680 1.00 92.31 216 ARG A N 1
ATOM 1686 C CA . ARG A 1 216 ? 15.903 5.609 -18.039 1.00 92.31 216 ARG A CA 1
ATOM 1687 C C . ARG A 1 216 ? 15.957 4.324 -18.871 1.00 92.31 216 ARG A C 1
ATOM 1689 O O . ARG A 1 216 ? 16.191 3.232 -18.349 1.00 92.31 216 ARG A O 1
ATOM 1696 N N . ALA A 1 217 ? 15.676 4.428 -20.166 1.00 90.62 217 ALA A N 1
ATOM 1697 C CA . ALA A 1 217 ? 15.718 3.290 -21.080 1.00 90.62 217 ALA A CA 1
ATOM 1698 C C . ALA A 1 217 ? 17.071 2.538 -21.059 1.00 90.62 217 ALA A C 1
ATOM 1700 O O . ALA A 1 217 ? 17.035 1.308 -20.973 1.00 90.62 217 ALA A O 1
ATOM 1701 N N . PRO A 1 218 ? 18.245 3.210 -21.043 1.00 90.12 218 PRO A N 1
ATOM 1702 C CA . PRO A 1 218 ? 19.534 2.520 -20.952 1.00 90.12 218 PRO A CA 1
ATOM 1703 C C . PRO A 1 218 ? 19.676 1.681 -19.677 1.00 90.12 218 PRO A C 1
ATOM 1705 O O . PRO A 1 218 ? 20.059 0.514 -19.731 1.00 90.12 218 PRO A O 1
ATOM 1708 N N . GLU A 1 219 ? 19.316 2.228 -18.514 1.00 92.38 219 GLU A N 1
ATOM 1709 C CA . GLU A 1 219 ? 19.411 1.498 -17.248 1.00 92.38 219 GLU A CA 1
ATOM 1710 C C . GLU A 1 219 ? 18.422 0.332 -17.173 1.00 92.38 219 GLU A C 1
ATOM 1712 O O . GLU A 1 219 ? 18.729 -0.708 -16.583 1.00 92.38 219 GLU A O 1
ATOM 1717 N N . LEU A 1 220 ? 17.239 0.487 -17.772 1.00 91.88 220 LEU A N 1
ATOM 1718 C CA . LEU A 1 220 ? 16.268 -0.595 -17.912 1.00 91.88 220 LEU A CA 1
ATOM 1719 C C . LEU A 1 220 ? 16.816 -1.737 -18.765 1.00 91.88 220 LEU A C 1
ATOM 1721 O O . LEU A 1 220 ? 16.733 -2.890 -18.339 1.00 91.88 220 LEU A O 1
ATOM 1725 N N . ALA A 1 221 ? 17.425 -1.420 -19.906 1.00 91.12 221 ALA A N 1
ATOM 1726 C CA . ALA A 1 221 ? 18.046 -2.410 -20.776 1.00 91.12 221 ALA A CA 1
ATOM 1727 C C . ALA A 1 221 ? 19.188 -3.168 -20.083 1.00 91.12 221 ALA A C 1
ATOM 1729 O O . ALA A 1 221 ? 19.290 -4.389 -20.199 1.00 91.12 221 ALA A O 1
ATOM 1730 N N . CYS A 1 222 ? 19.985 -2.472 -19.268 1.00 91.50 222 CYS A N 1
ATOM 1731 C CA . CYS A 1 222 ? 21.040 -3.073 -18.445 1.00 91.50 222 CYS A CA 1
ATOM 1732 C C . CYS A 1 222 ? 20.519 -3.851 -17.222 1.00 91.50 222 CYS A C 1
ATOM 1734 O O . CYS A 1 222 ? 21.304 -4.369 -16.421 1.00 91.50 222 CYS A O 1
ATOM 1736 N N . GLY A 1 223 ? 19.199 -3.919 -17.027 1.00 92.06 223 GLY A N 1
ATOM 1737 C CA . GLY A 1 223 ? 18.576 -4.629 -15.915 1.00 92.06 223 GLY A CA 1
ATOM 1738 C C . GLY A 1 223 ? 18.746 -3.946 -14.555 1.00 92.06 223 GLY A C 1
ATOM 1739 O O . GLY A 1 223 ? 18.534 -4.590 -13.526 1.00 92.06 223 GLY A O 1
ATOM 1740 N N . HIS A 1 224 ? 19.106 -2.658 -14.500 1.00 92.94 224 HIS A N 1
ATOM 1741 C CA . HIS A 1 224 ? 19.233 -1.932 -13.229 1.00 92.94 224 HIS A CA 1
ATOM 1742 C C . HIS A 1 224 ? 17.905 -1.877 -12.471 1.00 92.94 224 HIS A C 1
ATOM 1744 O O . HIS A 1 224 ? 17.891 -2.101 -11.262 1.00 92.94 224 HIS A O 1
ATOM 1750 N N . GLY A 1 225 ? 16.785 -1.679 -13.175 1.00 90.38 225 GLY A N 1
ATOM 1751 C CA . GLY A 1 225 ? 15.452 -1.709 -12.562 1.00 90.38 225 GLY A CA 1
ATOM 1752 C C . GLY A 1 225 ? 15.173 -3.028 -11.830 1.00 90.38 225 GLY A C 1
ATOM 1753 O O . GLY A 1 225 ? 14.722 -3.019 -10.688 1.00 90.38 225 GLY A O 1
ATOM 1754 N N . LEU A 1 226 ? 15.536 -4.167 -12.431 1.00 92.75 226 LEU A N 1
ATOM 1755 C CA . LEU A 1 226 ? 15.380 -5.489 -11.810 1.00 92.75 226 LEU A CA 1
ATOM 1756 C C . LEU A 1 226 ? 16.282 -5.665 -10.582 1.00 92.75 226 LEU A C 1
ATOM 1758 O O . LEU A 1 226 ? 15.830 -6.189 -9.565 1.00 92.75 226 LEU A O 1
ATOM 1762 N N . LYS A 1 227 ? 17.535 -5.193 -10.642 1.00 93.88 227 LYS A N 1
ATOM 1763 C CA . LYS A 1 227 ? 18.444 -5.211 -9.482 1.00 93.88 227 LYS A CA 1
ATOM 1764 C C . LYS A 1 227 ? 17.861 -4.416 -8.311 1.00 93.88 227 LYS A C 1
ATOM 1766 O O . LYS A 1 227 ? 17.891 -4.897 -7.180 1.00 93.88 227 LYS A O 1
ATOM 1771 N N . HIS A 1 228 ? 17.284 -3.242 -8.581 1.00 90.12 228 HIS A N 1
ATOM 1772 C CA . HIS A 1 228 ? 16.615 -2.436 -7.557 1.00 90.12 228 HIS A CA 1
ATOM 1773 C C . HIS A 1 228 ? 15.453 -3.185 -6.900 1.00 90.12 228 HIS A C 1
ATOM 1775 O O . HIS A 1 228 ? 15.366 -3.196 -5.674 1.00 90.12 228 HIS A O 1
ATOM 1781 N N . VAL A 1 229 ? 14.602 -3.849 -7.688 1.00 92.38 229 VAL A N 1
ATOM 1782 C CA . VAL A 1 229 ? 13.491 -4.654 -7.154 1.00 92.38 229 VAL A CA 1
ATOM 1783 C C . VAL A 1 229 ? 14.006 -5.761 -6.237 1.00 92.38 229 VAL A C 1
ATOM 1785 O O . VAL A 1 229 ? 13.525 -5.884 -5.118 1.00 92.38 229 VAL A O 1
ATOM 1788 N N . VAL A 1 230 ? 15.019 -6.526 -6.658 1.00 95.00 230 VAL A N 1
ATOM 1789 C CA . VAL A 1 230 ? 15.563 -7.637 -5.855 1.00 95.00 230 VAL A CA 1
ATOM 1790 C C . VAL A 1 230 ? 16.095 -7.152 -4.506 1.00 95.00 230 VAL A C 1
ATOM 1792 O O . VAL A 1 230 ? 15.745 -7.717 -3.471 1.00 95.00 230 VAL A O 1
ATOM 1795 N N . VAL A 1 231 ? 16.899 -6.084 -4.499 1.00 94.62 231 VAL A N 1
ATOM 1796 C CA . VAL A 1 231 ? 17.448 -5.513 -3.257 1.00 94.62 231 VAL A CA 1
ATOM 1797 C C . VAL A 1 231 ? 16.328 -5.085 -2.307 1.00 94.62 231 VAL A C 1
ATOM 1799 O O . VAL A 1 231 ? 16.391 -5.358 -1.106 1.00 94.62 231 VAL A O 1
ATOM 1802 N N . ARG A 1 232 ? 15.278 -4.452 -2.840 1.00 94.44 232 ARG A N 1
ATOM 1803 C CA . ARG A 1 232 ? 14.139 -4.011 -2.033 1.00 94.44 232 ARG A CA 1
ATOM 1804 C C . ARG A 1 232 ? 13.319 -5.173 -1.487 1.00 94.44 232 ARG A C 1
ATOM 1806 O O . ARG A 1 232 ? 13.039 -5.177 -0.294 1.00 94.44 232 ARG A O 1
ATOM 1813 N N . LEU A 1 233 ? 13.020 -6.186 -2.300 1.00 94.81 233 LEU A N 1
ATOM 1814 C CA . LEU A 1 233 ? 12.274 -7.369 -1.858 1.00 94.81 233 LEU A CA 1
ATOM 1815 C C . LEU A 1 233 ? 12.984 -8.096 -0.708 1.00 94.81 233 LEU A C 1
ATOM 1817 O O . LEU A 1 233 ? 12.335 -8.521 0.247 1.00 94.81 233 LEU A O 1
ATOM 1821 N N . VAL A 1 234 ? 14.317 -8.190 -0.752 1.00 95.88 234 VAL A N 1
ATOM 1822 C CA . VAL A 1 234 ? 15.116 -8.758 0.349 1.00 95.88 234 VAL A CA 1
ATOM 1823 C C . VAL A 1 234 ? 14.999 -7.907 1.616 1.00 95.88 234 VAL A C 1
ATOM 1825 O O . VAL A 1 234 ? 14.768 -8.446 2.699 1.00 95.88 234 VAL A O 1
ATOM 1828 N N . SER A 1 235 ? 15.114 -6.583 1.494 1.00 96.12 235 SER A N 1
ATOM 1829 C CA . SER A 1 235 ? 14.967 -5.669 2.633 1.00 96.12 235 SER A CA 1
ATOM 1830 C C . SER A 1 235 ? 13.562 -5.734 3.241 1.00 96.12 235 SER A C 1
ATOM 1832 O O . SER A 1 235 ? 13.416 -5.908 4.450 1.00 96.12 235 SER A O 1
ATOM 1834 N N . HIS A 1 236 ? 12.523 -5.685 2.410 1.00 97.06 236 HIS A N 1
ATOM 1835 C CA . HIS A 1 236 ? 11.136 -5.757 2.851 1.00 97.06 236 HIS A CA 1
ATOM 1836 C C . HIS A 1 236 ? 10.769 -7.114 3.448 1.00 97.06 236 HIS A C 1
ATOM 1838 O O . HIS A 1 236 ? 9.976 -7.157 4.385 1.00 97.06 236 HIS A O 1
ATOM 1844 N N . ARG A 1 237 ? 11.377 -8.218 2.995 1.00 97.56 237 ARG A N 1
ATOM 1845 C CA . ARG A 1 237 ? 11.221 -9.526 3.648 1.00 97.56 237 ARG A CA 1
ATOM 1846 C C . ARG A 1 237 ? 11.659 -9.474 5.112 1.00 97.56 237 ARG A C 1
ATOM 1848 O O . ARG A 1 237 ? 10.972 -10.024 5.972 1.00 97.56 237 ARG A O 1
ATOM 1855 N N . ALA A 1 238 ? 12.770 -8.798 5.410 1.00 97.38 238 ALA A N 1
ATOM 1856 C CA . ALA A 1 238 ? 13.220 -8.609 6.788 1.00 97.38 238 ALA A CA 1
ATOM 1857 C C . ALA A 1 238 ? 12.231 -7.744 7.589 1.00 97.38 238 ALA A C 1
ATOM 1859 O O . ALA A 1 238 ? 11.910 -8.080 8.727 1.00 97.38 238 ALA A O 1
ATOM 1860 N N . THR A 1 239 ? 11.682 -6.687 6.982 1.00 97.62 239 THR A N 1
ATOM 1861 C CA . THR A 1 239 ? 10.629 -5.852 7.590 1.00 97.62 239 THR A CA 1
ATOM 1862 C C . THR A 1 239 ? 9.318 -6.611 7.814 1.00 97.62 239 THR A C 1
ATOM 1864 O O . THR A 1 239 ? 8.604 -6.337 8.775 1.00 97.62 239 THR A O 1
ATOM 1867 N N . PHE A 1 240 ? 8.995 -7.582 6.959 1.00 98.44 240 PHE A N 1
ATOM 1868 C CA . PHE A 1 240 ? 7.781 -8.388 7.059 1.00 98.44 240 PHE A CA 1
ATOM 1869 C C . PHE A 1 240 ? 7.872 -9.472 8.145 1.00 98.44 240 PHE A C 1
ATOM 1871 O O . PHE A 1 240 ? 6.868 -9.817 8.769 1.00 98.44 240 PHE A O 1
ATOM 1878 N N . ALA A 1 241 ? 9.071 -9.991 8.426 1.00 98.44 241 ALA A N 1
ATOM 1879 C CA . ALA A 1 241 ? 9.268 -11.105 9.354 1.00 98.44 241 ALA A CA 1
ATOM 1880 C C . ALA A 1 241 ? 8.668 -10.892 10.768 1.00 98.44 241 ALA A C 1
ATOM 1882 O O . ALA A 1 241 ? 8.014 -11.815 11.263 1.00 98.44 241 ALA A O 1
ATOM 1883 N N . PRO A 1 242 ? 8.781 -9.713 11.418 1.00 98.50 242 PRO A N 1
ATOM 1884 C CA . PRO A 1 242 ? 8.128 -9.454 12.705 1.00 98.50 242 PRO A CA 1
ATOM 1885 C C . PRO A 1 242 ? 6.598 -9.581 12.670 1.00 98.50 242 PRO A C 1
ATOM 1887 O O . PRO A 1 242 ? 6.000 -10.029 13.647 1.00 98.50 242 PRO A O 1
ATOM 1890 N N . TYR A 1 243 ? 5.955 -9.224 11.555 1.00 98.56 243 TYR A N 1
ATOM 1891 C CA . TYR A 1 243 ? 4.506 -9.373 11.390 1.00 98.56 243 TYR A CA 1
ATOM 1892 C C . TYR A 1 243 ? 4.105 -10.845 11.293 1.00 98.56 243 TYR A C 1
ATOM 1894 O O . TYR A 1 243 ? 3.174 -11.287 11.968 1.00 98.56 243 TYR A O 1
ATOM 1902 N N . VAL A 1 244 ? 4.859 -11.632 10.521 1.00 98.56 244 VAL A N 1
ATOM 1903 C CA . VAL A 1 244 ? 4.664 -13.087 10.432 1.00 98.56 244 VAL A CA 1
ATOM 1904 C C . VAL A 1 244 ? 4.880 -13.751 11.794 1.00 98.56 244 VAL A C 1
ATOM 1906 O O . VAL A 1 244 ? 4.125 -14.645 12.168 1.00 98.56 244 VAL A O 1
ATOM 1909 N N . ALA A 1 245 ? 5.872 -13.301 12.566 1.00 98.44 245 ALA A N 1
ATOM 1910 C CA . ALA A 1 245 ? 6.146 -13.839 13.895 1.00 98.44 245 ALA A CA 1
ATOM 1911 C C . ALA A 1 245 ? 4.982 -13.611 14.878 1.00 98.44 245 ALA A C 1
ATOM 1913 O O . ALA A 1 245 ? 4.685 -14.496 15.681 1.00 98.44 245 ALA A O 1
ATOM 1914 N N . LYS A 1 246 ? 4.288 -12.468 14.796 1.00 98.31 246 LYS A N 1
ATOM 1915 C CA . LYS A 1 246 ? 3.098 -12.178 15.618 1.00 98.31 246 LYS A CA 1
ATOM 1916 C C . LYS A 1 246 ? 1.854 -12.945 15.167 1.00 98.31 246 LYS A C 1
ATOM 1918 O O . LYS A 1 246 ? 1.005 -13.260 15.992 1.00 98.31 246 LYS A O 1
ATOM 1923 N N . ALA A 1 247 ? 1.744 -13.270 13.879 1.00 98.50 247 ALA A N 1
ATOM 1924 C CA . ALA A 1 247 ? 0.585 -13.978 13.348 1.00 98.50 247 ALA A CA 1
ATOM 1925 C C . ALA A 1 247 ? 0.399 -15.376 13.991 1.00 98.50 247 ALA A C 1
ATOM 1927 O O . ALA A 1 247 ? 1.385 -16.015 14.391 1.00 98.50 247 ALA A O 1
ATOM 1928 N N . PRO A 1 248 ? -0.847 -15.897 14.047 1.00 98.50 248 PRO A N 1
ATOM 1929 C CA . PRO A 1 248 ? -1.137 -17.238 14.551 1.00 98.50 248 PRO A CA 1
ATOM 1930 C C . PRO A 1 248 ? -0.302 -18.305 13.840 1.00 98.50 248 PRO A C 1
ATOM 1932 O O . PRO A 1 248 ? -0.202 -18.290 12.613 1.00 98.50 248 PRO A O 1
ATOM 1935 N N . ALA A 1 249 ? 0.254 -19.263 14.591 1.00 98.38 249 ALA A N 1
ATOM 1936 C CA . ALA A 1 249 ? 1.176 -20.275 14.062 1.00 98.38 249 ALA A CA 1
ATOM 1937 C C . ALA A 1 249 ? 0.622 -21.013 12.827 1.00 98.38 249 ALA A C 1
ATOM 1939 O O . ALA A 1 249 ? 1.323 -21.137 11.824 1.00 98.38 249 ALA A O 1
ATOM 1940 N N . ALA A 1 250 ? -0.661 -21.393 12.860 1.00 98.19 250 ALA A N 1
ATOM 1941 C CA . ALA A 1 250 ? -1.355 -22.068 11.759 1.00 98.19 250 ALA A CA 1
ATOM 1942 C C . ALA A 1 250 ? -1.428 -21.247 10.455 1.00 98.19 250 ALA A C 1
ATOM 1944 O O . ALA A 1 250 ? -1.622 -21.810 9.384 1.00 98.19 250 ALA A O 1
ATOM 1945 N N . LYS A 1 251 ? -1.268 -19.921 10.530 1.00 98.38 251 LYS A N 1
ATOM 1946 C CA . LYS A 1 251 ? -1.354 -19.000 9.389 1.00 98.38 251 LYS A CA 1
ATOM 1947 C C . LYS A 1 251 ? -0.001 -18.488 8.895 1.00 98.38 251 LYS A C 1
ATOM 1949 O O . LYS A 1 251 ? 0.065 -17.877 7.832 1.00 98.38 251 LYS A O 1
ATOM 1954 N N . ARG A 1 252 ? 1.097 -18.754 9.612 1.00 98.44 252 ARG A N 1
ATOM 1955 C CA . ARG A 1 252 ? 2.436 -18.258 9.236 1.00 98.44 252 ARG A CA 1
ATOM 1956 C C . ARG A 1 252 ? 2.924 -18.831 7.908 1.00 98.44 252 ARG A C 1
ATOM 1958 O O . ARG A 1 252 ? 3.458 -18.087 7.093 1.00 98.44 252 ARG A O 1
ATOM 1965 N N . SER A 1 253 ? 2.717 -20.130 7.678 1.00 98.31 253 SER A N 1
ATOM 1966 C CA . SER A 1 253 ? 3.101 -20.783 6.417 1.00 98.31 253 SER A CA 1
ATOM 1967 C C . SER A 1 253 ? 2.355 -20.186 5.221 1.00 98.31 253 SER A C 1
ATOM 1969 O O . SER A 1 253 ? 2.965 -19.913 4.192 1.00 98.31 253 SER A O 1
ATOM 1971 N N . GLU A 1 254 ? 1.066 -19.887 5.391 1.00 98.19 254 GLU A N 1
ATOM 1972 C CA . GLU A 1 254 ? 0.235 -19.255 4.365 1.00 98.19 254 GLU A CA 1
ATOM 1973 C C . GLU A 1 254 ? 0.723 -17.836 4.021 1.00 98.19 254 GLU A C 1
ATOM 1975 O O . GLU A 1 254 ? 0.855 -17.503 2.844 1.00 98.19 254 GLU A O 1
ATOM 1980 N N . LEU A 1 255 ? 1.066 -17.022 5.030 1.00 98.50 255 LEU A N 1
ATOM 1981 C CA . LEU A 1 255 ? 1.637 -15.682 4.826 1.00 98.50 255 LEU A CA 1
ATOM 1982 C C . LEU A 1 255 ? 2.984 -15.735 4.096 1.00 98.50 255 LEU A C 1
ATOM 1984 O O . LEU A 1 255 ? 3.210 -14.960 3.171 1.00 98.50 255 LEU A O 1
ATOM 1988 N N . LEU A 1 256 ? 3.869 -16.656 4.489 1.00 98.50 256 LEU A N 1
ATOM 1989 C CA . LEU A 1 256 ? 5.170 -16.833 3.842 1.00 98.50 256 LEU A CA 1
ATOM 1990 C C . LEU A 1 256 ? 5.014 -17.312 2.395 1.00 98.50 256 LEU A C 1
ATOM 1992 O O . LEU A 1 256 ? 5.645 -16.760 1.501 1.00 98.50 256 LEU A O 1
ATOM 1996 N N . SER A 1 257 ? 4.141 -18.290 2.148 1.00 98.19 257 SER A N 1
ATOM 1997 C CA . SER A 1 257 ? 3.853 -18.775 0.795 1.00 98.19 257 SER A CA 1
ATOM 1998 C C . SER A 1 257 ? 3.260 -17.672 -0.084 1.00 98.19 257 SER A C 1
ATOM 2000 O O . SER A 1 257 ? 3.692 -17.493 -1.221 1.00 98.19 257 SER A O 1
ATOM 2002 N N . SER A 1 258 ? 2.338 -16.878 0.463 1.00 98.25 258 SER A N 1
ATOM 2003 C CA . SER A 1 258 ? 1.735 -15.738 -0.232 1.00 98.25 258 SER A CA 1
ATOM 2004 C C . SER A 1 258 ? 2.765 -14.658 -0.566 1.00 98.25 258 SER A C 1
ATOM 2006 O O . SER A 1 258 ? 2.761 -14.141 -1.682 1.00 98.25 258 SER A O 1
ATOM 2008 N N . TRP A 1 259 ? 3.677 -14.357 0.364 1.00 98.19 259 TRP A N 1
ATOM 2009 C CA . TRP A 1 259 ? 4.787 -13.428 0.143 1.00 98.19 259 TRP A CA 1
ATOM 2010 C C . TRP A 1 259 ? 5.689 -13.895 -1.001 1.00 98.19 259 TRP A C 1
ATOM 2012 O O . TRP A 1 259 ? 5.937 -13.138 -1.938 1.00 98.19 259 TRP A O 1
ATOM 2022 N N . GLU A 1 260 ? 6.146 -15.148 -0.962 1.00 98.25 260 GLU A N 1
ATOM 2023 C CA . GLU A 1 260 ? 7.039 -15.696 -1.990 1.00 98.25 260 GLU A CA 1
ATOM 2024 C C . GLU A 1 260 ? 6.352 -15.772 -3.360 1.00 98.25 260 GLU A C 1
ATOM 2026 O O . GLU A 1 260 ? 6.941 -15.397 -4.379 1.00 98.25 260 GLU A O 1
ATOM 2031 N N . ALA A 1 261 ? 5.081 -16.185 -3.399 1.00 97.88 261 ALA A N 1
ATOM 2032 C CA . ALA A 1 261 ? 4.288 -16.209 -4.624 1.00 97.88 261 ALA A CA 1
ATOM 2033 C C . ALA A 1 261 ? 4.106 -14.800 -5.209 1.00 97.88 261 ALA A C 1
ATOM 2035 O O . ALA A 1 261 ? 4.251 -14.613 -6.419 1.00 97.88 261 ALA A O 1
ATOM 2036 N N . ALA A 1 262 ? 3.832 -13.801 -4.366 1.00 97.56 262 ALA A N 1
ATOM 2037 C CA . ALA A 1 262 ? 3.712 -12.410 -4.784 1.00 97.56 262 ALA A CA 1
ATOM 2038 C C . ALA A 1 262 ? 5.041 -11.849 -5.308 1.00 97.56 262 ALA A C 1
ATOM 2040 O O . ALA A 1 262 ? 5.057 -11.245 -6.378 1.00 97.56 262 ALA A O 1
ATOM 2041 N N . CYS A 1 263 ? 6.157 -12.102 -4.618 1.00 97.50 263 CYS A N 1
ATOM 2042 C CA . CYS A 1 263 ? 7.493 -11.688 -5.054 1.00 97.50 263 CYS A CA 1
ATOM 2043 C C . CYS A 1 263 ? 7.875 -12.328 -6.394 1.00 97.50 263 CYS A C 1
ATOM 2045 O O . CYS A 1 263 ? 8.345 -11.641 -7.301 1.00 97.50 263 CYS A O 1
ATOM 2047 N N . THR A 1 264 ? 7.623 -13.632 -6.539 1.00 97.19 264 THR A N 1
ATOM 2048 C CA . THR A 1 264 ? 7.893 -14.383 -7.773 1.00 97.19 264 THR A CA 1
ATOM 2049 C C . THR A 1 264 ? 7.071 -13.839 -8.935 1.00 97.19 264 THR A C 1
ATOM 2051 O O . THR A 1 264 ? 7.618 -13.600 -10.010 1.00 97.19 264 THR A O 1
ATOM 2054 N N . LYS A 1 265 ? 5.771 -13.585 -8.725 1.00 96.75 265 LYS A N 1
ATOM 2055 C CA . LYS A 1 265 ? 4.910 -12.962 -9.739 1.00 96.75 265 LYS A CA 1
ATOM 2056 C C . LYS A 1 265 ? 5.394 -11.557 -10.087 1.00 96.75 265 LYS A C 1
ATOM 2058 O O . LYS A 1 265 ? 5.562 -11.266 -11.267 1.00 96.75 265 LYS A O 1
ATOM 2063 N N . LEU A 1 266 ? 5.662 -10.710 -9.092 1.00 95.25 266 LEU A N 1
ATOM 2064 C CA . LEU A 1 266 ? 6.135 -9.340 -9.302 1.00 95.25 266 LEU A CA 1
ATOM 2065 C C . LEU A 1 266 ? 7.400 -9.327 -10.164 1.00 95.25 266 LEU A C 1
ATOM 2067 O O . LEU A 1 266 ? 7.426 -8.720 -11.233 1.00 95.25 266 LEU A O 1
ATOM 2071 N N . PHE A 1 267 ? 8.426 -10.061 -9.735 1.00 95.88 267 PHE A N 1
ATOM 2072 C CA . PHE A 1 267 ? 9.690 -10.144 -10.453 1.00 95.88 267 PHE A CA 1
ATOM 2073 C C . PHE A 1 267 ? 9.520 -10.765 -11.843 1.00 95.88 267 PHE A C 1
ATOM 2075 O O . PHE A 1 267 ? 9.984 -10.193 -12.827 1.00 95.88 267 PHE A O 1
ATOM 2082 N N . GLY A 1 268 ? 8.830 -11.905 -11.942 1.00 95.81 268 GLY A N 1
ATOM 2083 C CA . GLY A 1 268 ? 8.648 -12.636 -13.196 1.00 95.81 268 GLY A CA 1
ATOM 2084 C C . GLY A 1 268 ? 7.903 -11.825 -14.254 1.00 95.81 268 GLY A C 1
ATOM 2085 O O . GLY A 1 268 ? 8.321 -11.788 -15.410 1.00 95.81 268 GLY A O 1
ATOM 2086 N N . HIS A 1 269 ? 6.847 -11.106 -13.866 1.00 95.25 269 HIS A N 1
ATOM 2087 C CA . HIS A 1 269 ? 6.110 -10.246 -14.788 1.00 95.25 269 HIS A CA 1
ATOM 2088 C C . HIS A 1 269 ? 6.930 -9.036 -15.241 1.00 95.25 269 HIS A C 1
ATOM 2090 O O . HIS A 1 269 ? 6.918 -8.727 -16.432 1.00 95.25 269 HIS A O 1
ATOM 2096 N N . ILE A 1 270 ? 7.663 -8.372 -14.339 1.00 94.19 270 ILE A N 1
ATOM 2097 C CA . ILE A 1 270 ? 8.552 -7.263 -14.724 1.00 94.19 270 ILE A CA 1
ATOM 2098 C C . ILE A 1 270 ? 9.646 -7.777 -15.664 1.00 94.19 270 ILE A C 1
ATOM 2100 O O . ILE A 1 270 ? 9.893 -7.174 -16.705 1.00 94.19 270 ILE A O 1
ATOM 2104 N N . TYR A 1 271 ? 10.263 -8.914 -15.337 1.00 95.75 271 TYR A N 1
ATOM 2105 C CA . TYR A 1 271 ? 11.287 -9.546 -16.162 1.00 95.75 271 TYR A CA 1
ATOM 2106 C C . TYR A 1 271 ? 10.769 -9.8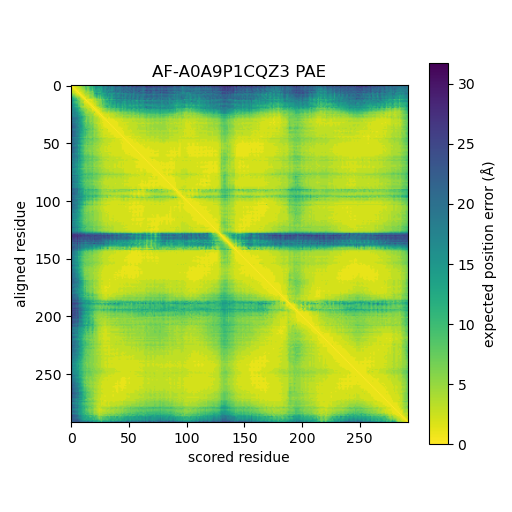49 -17.570 1.00 95.75 271 TYR A C 1
ATOM 2108 O O . TYR A 1 271 ? 11.392 -9.449 -18.548 1.00 95.75 271 TYR A O 1
ATOM 2116 N N . ALA A 1 272 ? 9.603 -10.492 -17.679 1.00 95.25 272 ALA A N 1
ATOM 2117 C CA . ALA A 1 272 ? 8.986 -10.800 -18.965 1.00 95.25 272 ALA A CA 1
ATOM 2118 C C . ALA A 1 272 ? 8.645 -9.526 -19.753 1.00 95.25 272 ALA A C 1
ATOM 2120 O O . ALA A 1 272 ? 8.930 -9.438 -20.945 1.00 95.25 272 ALA A O 1
ATOM 2121 N N . LYS A 1 273 ? 8.088 -8.504 -19.089 1.00 94.12 273 LYS A N 1
ATOM 2122 C CA . LYS A 1 273 ? 7.730 -7.227 -19.726 1.00 94.12 273 LYS A CA 1
ATOM 2123 C C . LYS A 1 273 ? 8.933 -6.400 -20.159 1.00 94.12 273 LYS A C 1
ATOM 2125 O O . LYS A 1 273 ? 8.779 -5.602 -21.071 1.00 94.12 273 LYS A O 1
ATOM 2130 N N . LEU A 1 274 ? 10.097 -6.588 -19.545 1.00 92.94 274 LEU A N 1
ATOM 2131 C CA . LEU A 1 274 ? 11.358 -5.957 -19.945 1.00 92.94 274 LEU A CA 1
ATOM 2132 C C . LEU A 1 274 ? 12.211 -6.853 -20.859 1.00 92.94 274 LEU A C 1
ATOM 2134 O O . LEU A 1 274 ? 13.284 -6.432 -21.285 1.00 92.94 274 LEU A O 1
ATOM 2138 N N . GLY A 1 275 ? 11.751 -8.067 -21.181 1.00 93.25 275 GLY A N 1
ATOM 2139 C CA . GLY A 1 275 ? 12.492 -9.030 -21.998 1.00 93.25 275 GLY A CA 1
ATOM 2140 C C . GLY A 1 275 ? 12.825 -8.514 -23.397 1.00 93.25 275 GLY A C 1
ATOM 2141 O O . GLY A 1 275 ? 13.906 -8.806 -23.905 1.00 93.25 275 GLY A O 1
ATOM 2142 N N . TYR A 1 276 ? 11.966 -7.656 -23.961 1.00 92.44 276 TYR A N 1
ATOM 2143 C CA . TYR A 1 276 ? 12.148 -7.076 -25.295 1.00 92.44 276 TYR A CA 1
ATOM 2144 C C . TYR A 1 276 ? 13.455 -6.280 -25.446 1.00 92.44 276 TYR A C 1
ATOM 2146 O O . TYR A 1 276 ? 13.959 -6.157 -26.557 1.00 92.44 276 TYR A O 1
ATOM 2154 N N . TRP A 1 277 ? 14.052 -5.776 -24.354 1.00 93.06 277 TRP A N 1
ATOM 2155 C CA . TRP A 1 277 ? 15.358 -5.100 -24.401 1.00 93.06 277 TRP A CA 1
ATOM 2156 C C . TRP A 1 277 ? 16.495 -6.005 -24.889 1.00 93.06 277 TRP A C 1
ATOM 2158 O O . TRP A 1 277 ? 17.544 -5.511 -25.295 1.00 93.06 277 TRP A O 1
ATOM 2168 N N . ARG A 1 278 ? 16.297 -7.326 -24.847 1.00 91.75 278 ARG A N 1
ATOM 2169 C CA . ARG A 1 278 ? 17.258 -8.335 -25.311 1.00 91.75 278 ARG A CA 1
ATOM 2170 C C . ARG A 1 278 ? 17.020 -8.772 -26.753 1.00 91.75 278 ARG A C 1
ATOM 2172 O O . ARG A 1 278 ? 17.756 -9.614 -27.256 1.00 91.75 278 ARG A O 1
ATOM 2179 N N . GLU A 1 279 ? 15.997 -8.228 -27.398 1.00 93.12 279 GLU A N 1
ATOM 2180 C CA . GLU A 1 279 ? 15.586 -8.591 -28.748 1.00 93.12 279 GLU A CA 1
ATOM 2181 C C . GLU A 1 279 ? 15.916 -7.463 -29.735 1.00 93.12 279 GLU A C 1
ATOM 2183 O O . GLU A 1 279 ? 16.133 -6.305 -29.361 1.00 93.12 279 GLU A O 1
ATOM 2188 N N . LEU A 1 280 ? 15.970 -7.796 -31.025 1.00 91.69 280 LEU A N 1
ATOM 2189 C CA . LEU A 1 280 ? 16.066 -6.791 -32.081 1.00 91.69 280 LEU A CA 1
ATOM 2190 C C . LEU A 1 280 ? 14.711 -6.077 -32.247 1.00 91.69 280 LEU A C 1
ATOM 2192 O O . LEU A 1 280 ? 13.672 -6.726 -32.143 1.00 91.69 280 LEU A O 1
ATOM 2196 N N . PRO A 1 281 ? 14.688 -4.759 -32.524 1.00 90.69 281 PRO A N 1
ATOM 2197 C CA . PRO A 1 281 ? 15.839 -3.873 -32.745 1.00 90.69 281 PRO A CA 1
ATOM 2198 C C . PRO A 1 281 ? 16.393 -3.220 -31.464 1.00 90.69 281 PRO A C 1
ATOM 2200 O O . PRO A 1 281 ? 17.401 -2.520 -31.520 1.00 90.69 281 PRO A O 1
ATOM 2203 N N . TRP A 1 282 ? 15.767 -3.446 -30.309 1.00 89.69 282 TRP A N 1
ATOM 2204 C CA . TRP A 1 282 ? 16.059 -2.751 -29.051 1.00 89.69 282 TRP A CA 1
ATOM 2205 C C . TRP A 1 282 ? 17.497 -2.898 -28.572 1.00 89.69 282 TRP A C 1
ATOM 2207 O O . TRP A 1 282 ? 18.097 -1.916 -28.132 1.00 89.69 282 TRP A O 1
ATOM 2217 N N . VAL A 1 283 ? 18.077 -4.091 -28.708 1.00 88.56 283 VAL A N 1
ATOM 2218 C CA . VAL A 1 283 ? 19.475 -4.320 -28.329 1.00 88.56 283 VAL A CA 1
ATOM 2219 C C . VAL A 1 283 ? 20.431 -3.412 -29.118 1.00 88.56 283 VAL A C 1
ATOM 2221 O O . VAL A 1 283 ? 21.367 -2.861 -28.540 1.00 88.56 283 VAL A O 1
ATOM 2224 N N . LEU A 1 284 ? 20.155 -3.137 -30.400 1.00 87.06 284 LEU A N 1
ATOM 2225 C CA . LEU A 1 284 ? 20.974 -2.224 -31.208 1.00 87.06 284 LEU A CA 1
ATOM 2226 C C . LEU A 1 284 ? 20.853 -0.785 -30.711 1.00 87.06 284 LEU A C 1
ATOM 2228 O O . LEU A 1 284 ? 21.865 -0.102 -30.574 1.00 87.06 284 LEU A O 1
ATOM 2232 N N . CYS A 1 285 ? 19.638 -0.342 -30.376 1.00 84.38 285 CYS A N 1
ATOM 2233 C CA . CYS A 1 285 ? 19.424 0.984 -29.796 1.00 84.38 285 CYS A CA 1
ATOM 2234 C C . CYS A 1 285 ? 20.221 1.169 -28.500 1.00 84.38 285 CYS A C 1
ATOM 2236 O O . CYS A 1 285 ? 20.749 2.248 -28.254 1.00 84.38 285 CYS A O 1
ATOM 2238 N N . THR A 1 286 ? 20.346 0.117 -27.687 1.00 80.75 286 THR A N 1
ATOM 2239 C CA . THR A 1 286 ? 21.120 0.186 -26.442 1.00 80.75 286 THR A CA 1
ATOM 2240 C C . THR A 1 286 ? 22.624 0.232 -26.701 1.00 80.75 286 THR A C 1
ATOM 2242 O O . THR A 1 286 ? 23.309 1.021 -26.063 1.00 80.75 286 THR A O 1
ATOM 2245 N N . LEU A 1 287 ? 23.136 -0.524 -27.680 1.00 80.31 287 LEU A N 1
ATOM 2246 C CA . LEU A 1 287 ? 24.558 -0.516 -28.049 1.00 80.31 287 LEU A CA 1
ATOM 2247 C C . LEU A 1 287 ? 25.014 0.844 -28.590 1.00 80.31 287 LEU A C 1
ATOM 2249 O O . LEU A 1 287 ? 26.090 1.311 -28.227 1.00 80.31 287 LEU A O 1
ATOM 2253 N N . VAL A 1 288 ? 24.184 1.501 -29.407 1.00 74.62 288 VAL A N 1
ATOM 2254 C CA . VAL A 1 288 ? 24.483 2.844 -29.934 1.00 74.62 288 VAL A CA 1
ATOM 2255 C C . VAL A 1 288 ? 24.629 3.868 -28.803 1.00 74.62 288 VAL A C 1
ATOM 2257 O O . VAL A 1 288 ? 25.503 4.723 -28.875 1.00 74.62 288 VAL A O 1
ATOM 2260 N N . LEU A 1 289 ? 23.841 3.748 -27.730 1.00 68.69 289 LEU A N 1
ATOM 2261 C CA . LEU A 1 289 ? 23.913 4.646 -26.569 1.00 68.69 289 LEU A CA 1
ATOM 2262 C C . LEU A 1 289 ? 25.151 4.427 -25.684 1.00 68.69 289 LEU A C 1
ATOM 2264 O O . LEU A 1 289 ? 25.451 5.287 -24.865 1.00 68.69 289 LEU A O 1
ATOM 2268 N N . PHE A 1 290 ? 25.849 3.293 -25.813 1.00 63.69 290 PHE A N 1
ATOM 2269 C CA . PHE A 1 290 ? 27.088 3.015 -25.071 1.00 63.69 290 PHE A CA 1
ATOM 2270 C C . PHE A 1 290 ? 28.361 3.368 -25.847 1.00 63.69 290 PHE A C 1
ATOM 2272 O O . PHE A 1 290 ? 29.425 3.473 -25.239 1.00 63.69 290 PHE A O 1
ATOM 2279 N N . LEU A 1 291 ? 28.269 3.500 -27.172 1.00 65.31 291 LEU A N 1
ATOM 2280 C CA . LEU A 1 291 ? 29.414 3.749 -28.052 1.00 65.31 291 LEU A CA 1
ATOM 2281 C C . LEU A 1 291 ? 29.555 5.217 -28.487 1.00 65.31 291 LEU A C 1
ATOM 2283 O O . LEU A 1 291 ? 30.565 5.548 -29.105 1.00 65.31 291 LEU A O 1
ATOM 2287 N N . GLY A 1 292 ? 28.567 6.069 -28.195 1.00 52.19 292 GLY A N 1
ATOM 2288 C CA . GLY A 1 292 ? 28.593 7.516 -28.451 1.00 52.19 292 GLY A CA 1
ATOM 2289 C C . GLY A 1 292 ? 28.708 8.314 -27.165 1.00 52.19 292 GLY A C 1
ATOM 2290 O O . GLY A 1 292 ? 29.464 9.308 -27.176 1.00 52.19 292 GLY A O 1
#